Protein AF-R5GMM7-F1 (afdb_monomer_lite)

Foldseek 3Di:
DDDDDDDDDDDDDDDDDDDPPPPPPPPPPPDPPPDDPVVVVCVVCVVVVVVVVVVVVVVVVVLVVLLVPQVWDWDWDWDDEPPWIWIWIWTDGVPKIKIFIAGPVLDDDDVVLRSRCRVCNVVSRVVSPGQAIDMDRDDDDDPVLWDWYWLDDDPQKTWIGTRQKIWMGHVNDTWIARLPDDRPDTPDDLVVVLVVLCVCQVPVSQVPDDNNPCPVDDSNVSSVVSNVVSVVVVVVVD

Radius of gyration: 32.86 Å; chains: 1; bounding box: 47×90×90 Å

pLDDT: mean 77.7, std 18.92, range [31.19, 96.69]

Secondary structure (DSSP, 8-state):
--------------------------------TTS-HHHHHHHHHHHHHHHHHHHHHHHHHHHHHHHHHSPPEEEEEEEEETTEEEEEEEEEETTEEEEEEEETTT----GGGTTT-TTTHHHHHHHT--SEEEEESSPPP-TTT--EEEEEEETTEEEEEETTEEEEEETTEEEEE-TTS-TT-BSS-HHHHHHHHHHHHHTTGGGG---SS--SS-HHHHHHHHHHHHHHHHHHT-

Structure (mmCIF, N/CA/C/O backbone):
data_AF-R5GMM7-F1
#
_entry.id   AF-R5GMM7-F1
#
loop_
_atom_site.group_PDB
_atom_site.id
_atom_site.type_symbol
_atom_site.label_atom_id
_atom_site.label_alt_id
_atom_site.label_comp_id
_atom_site.label_asym_id
_atom_site.label_entity_id
_atom_site.label_seq_id
_atom_site.pdbx_PDB_ins_code
_atom_site.Cartn_x
_atom_site.Cartn_y
_atom_site.Cartn_z
_atom_site.occupancy
_atom_site.B_iso_or_equiv
_atom_site.auth_seq_id
_atom_site.auth_comp_id
_atom_site.auth_asym_id
_atom_site.auth_atom_id
_atom_site.pdbx_PDB_model_num
ATOM 1 N N . MET A 1 1 ? -9.372 68.319 -20.161 1.00 32.12 1 MET A N 1
ATOM 2 C CA . MET A 1 1 ? -9.095 69.746 -20.377 1.00 32.12 1 MET A CA 1
ATOM 3 C C . MET A 1 1 ? -7.674 69.804 -20.883 1.00 32.12 1 MET A C 1
ATOM 5 O O . MET A 1 1 ? -6.765 69.536 -20.113 1.00 32.12 1 MET A O 1
ATOM 9 N N . ASP A 1 2 ? -7.524 69.659 -22.196 1.00 31.23 2 ASP A N 1
ATOM 10 C CA . ASP A 1 2 ? -7.468 70.780 -23.164 1.00 31.23 2 ASP A CA 1
ATOM 11 C C . ASP A 1 2 ? -5.990 71.134 -23.344 1.00 31.23 2 ASP A C 1
ATOM 13 O O . ASP A 1 2 ? -5.253 71.167 -22.370 1.00 31.23 2 ASP A O 1
ATOM 17 N N . GLU A 1 3 ? -5.409 71.366 -24.508 1.00 33.56 3 GLU A N 1
ATOM 18 C CA . GLU A 1 3 ? -5.811 71.466 -25.908 1.00 33.56 3 GLU A CA 1
ATOM 19 C C . GLU A 1 3 ? -4.457 71.388 -26.656 1.00 33.56 3 GLU A C 1
ATOM 21 O O . GLU A 1 3 ? -3.434 71.856 -26.159 1.00 33.56 3 GLU A O 1
ATOM 26 N N . LEU A 1 4 ? -4.350 70.633 -27.750 1.00 35.53 4 LEU A N 1
ATOM 27 C CA . LEU A 1 4 ? -4.183 71.185 -29.102 1.00 35.53 4 LEU A CA 1
ATOM 28 C C . LEU A 1 4 ? -3.309 72.454 -29.202 1.00 35.53 4 LEU A C 1
ATOM 30 O O . LEU A 1 4 ? -3.719 73.529 -28.773 1.00 35.53 4 LEU A O 1
ATOM 34 N N . LYS A 1 5 ? -2.188 72.353 -29.932 1.00 40.25 5 LYS A N 1
ATOM 35 C CA . LYS A 1 5 ? -2.005 72.990 -31.260 1.00 40.25 5 LYS A CA 1
ATOM 36 C C . LYS A 1 5 ? -0.594 72.697 -31.812 1.00 40.25 5 LYS A C 1
ATOM 38 O O . LYS A 1 5 ? 0.386 72.884 -31.105 1.00 40.25 5 LYS A O 1
ATOM 43 N N . GLU A 1 6 ? -0.461 72.011 -32.958 1.00 35.44 6 GLU A N 1
ATOM 44 C CA . GLU A 1 6 ? -0.533 72.552 -34.343 1.00 35.44 6 GLU A CA 1
ATOM 45 C C . GLU A 1 6 ? 0.712 73.398 -34.686 1.00 35.44 6 GLU A C 1
ATOM 47 O O . GLU A 1 6 ? 1.148 74.201 -33.878 1.00 35.44 6 GLU A O 1
ATOM 52 N N . THR A 1 7 ? 1.359 73.376 -35.853 1.00 34.16 7 THR A N 1
ATOM 53 C CA . THR A 1 7 ? 1.154 72.815 -37.207 1.00 34.16 7 THR A CA 1
ATOM 54 C C . THR A 1 7 ? 2.521 72.982 -37.911 1.00 34.16 7 THR A C 1
ATOM 56 O O . THR A 1 7 ? 3.304 73.832 -37.490 1.00 34.16 7 THR A O 1
ATOM 59 N N . LYS A 1 8 ? 2.914 72.246 -38.957 1.00 33.06 8 LYS A N 1
ATOM 60 C CA . LYS A 1 8 ? 2.696 72.496 -40.412 1.00 33.06 8 LYS A CA 1
ATOM 61 C C . LYS A 1 8 ? 3.854 71.741 -41.111 1.00 33.06 8 LYS A C 1
ATOM 63 O O . LYS A 1 8 ? 4.934 71.700 -40.537 1.00 33.06 8 LYS A O 1
ATOM 68 N N . THR A 1 9 ? 3.773 71.100 -42.274 1.00 31.19 9 THR A N 1
ATOM 69 C CA . THR A 1 9 ? 3.017 71.304 -43.529 1.00 31.19 9 THR A CA 1
ATOM 70 C C . THR A 1 9 ? 3.218 70.018 -44.366 1.00 31.19 9 THR A C 1
ATOM 72 O O . THR A 1 9 ? 4.367 69.612 -44.507 1.00 31.19 9 THR A O 1
ATOM 75 N N . THR A 1 10 ? 2.170 69.262 -44.729 1.00 34.66 10 THR A N 1
ATOM 76 C CA . THR A 1 10 ? 1.420 69.222 -46.025 1.00 34.66 10 THR A CA 1
ATOM 77 C C . THR A 1 10 ? 2.010 68.253 -47.086 1.00 34.66 10 THR A C 1
ATOM 79 O O . THR A 1 10 ? 3.132 67.798 -46.907 1.00 34.66 10 THR A O 1
ATOM 82 N N . PRO A 1 11 ? 1.251 67.838 -48.125 1.00 39.56 11 PRO A N 1
ATOM 83 C CA . PRO A 1 11 ? 0.606 66.522 -48.192 1.00 39.56 11 PRO A CA 1
ATOM 84 C C . PRO A 1 11 ? 1.029 65.724 -49.444 1.00 39.56 11 PRO A C 1
ATOM 86 O O . PRO A 1 11 ? 1.507 66.301 -50.414 1.00 39.56 11 PRO A O 1
ATOM 89 N N . GLU A 1 12 ? 0.736 64.429 -49.500 1.00 31.31 12 GLU A N 1
ATOM 90 C CA . GLU A 1 12 ? 0.561 63.768 -50.798 1.00 31.31 12 GLU A CA 1
ATOM 91 C C . GLU A 1 12 ? -0.669 62.867 -50.743 1.00 31.31 12 GLU A C 1
ATOM 93 O O . GLU A 1 12 ? -0.752 61.927 -49.955 1.00 31.31 12 GLU A O 1
ATOM 98 N N . GLU A 1 13 ? -1.658 63.236 -51.555 1.00 32.09 13 GLU A N 1
ATOM 99 C CA . GLU A 1 13 ? -2.885 62.494 -51.790 1.00 32.09 13 GLU A CA 1
ATOM 100 C C . GLU A 1 13 ? -2.822 61.883 -53.200 1.00 32.09 13 GLU A C 1
ATOM 102 O O . GLU A 1 13 ? -2.574 62.584 -54.179 1.00 32.09 13 GLU A O 1
ATOM 107 N N . ASN A 1 14 ? -3.155 60.592 -53.257 1.00 37.62 14 ASN A N 1
ATOM 108 C CA . ASN A 1 14 ? -3.809 59.858 -54.346 1.00 37.62 14 ASN A CA 1
ATOM 109 C C . ASN A 1 14 ? -3.049 59.482 -55.629 1.00 37.62 14 ASN A C 1
ATOM 111 O O . ASN A 1 14 ? -3.019 60.234 -56.600 1.00 37.62 14 ASN A O 1
ATOM 115 N N . THR A 1 15 ? -2.725 58.183 -55.749 1.00 34.97 15 THR A N 1
ATOM 116 C CA . THR A 1 15 ? -3.158 57.344 -56.897 1.00 34.97 15 THR A CA 1
ATOM 117 C C . THR A 1 15 ? -3.273 55.849 -56.466 1.00 34.97 15 THR A C 1
ATOM 119 O O . THR A 1 15 ? -2.533 55.442 -55.573 1.00 34.97 15 THR A O 1
ATOM 122 N N . PRO A 1 16 ? -4.225 55.043 -57.004 1.00 39.19 16 PRO A N 1
ATOM 123 C CA . PRO A 1 16 ? -4.685 53.744 -56.468 1.00 39.19 16 PRO A CA 1
ATOM 124 C C . PRO A 1 16 ? -3.845 52.531 -56.965 1.00 39.19 16 PRO A C 1
ATOM 126 O O . PRO A 1 16 ? -2.902 52.731 -57.730 1.00 39.19 16 PRO A O 1
ATOM 129 N N . PRO A 1 17 ? -4.096 51.285 -56.494 1.00 39.44 17 PRO A N 1
ATOM 130 C CA . PRO A 1 17 ? -3.053 50.291 -56.248 1.00 39.44 17 PRO A CA 1
ATOM 131 C C . PRO A 1 17 ? -2.564 49.612 -57.530 1.00 39.44 17 PRO A C 1
ATOM 133 O O . PRO A 1 17 ? -3.358 49.088 -58.309 1.00 39.44 17 PRO A O 1
ATOM 136 N N . ALA A 1 18 ? -1.244 49.565 -57.714 1.00 37.31 18 ALA A N 1
ATOM 137 C CA . ALA A 1 18 ? -0.638 48.682 -58.698 1.00 37.31 18 ALA A CA 1
ATOM 138 C C . ALA A 1 18 ? -0.684 47.244 -58.165 1.00 37.31 18 ALA A C 1
ATOM 140 O O . ALA A 1 18 ? -0.026 46.895 -57.186 1.00 37.31 18 ALA A O 1
ATOM 141 N N . GLU A 1 19 ? -1.520 46.449 -58.819 1.00 39.09 19 GLU A N 1
ATOM 142 C CA . GLU A 1 19 ? -1.594 44.996 -58.786 1.00 39.09 19 GLU A CA 1
ATOM 143 C C . GLU A 1 19 ? -0.182 44.386 -58.785 1.00 39.09 19 GLU A C 1
ATOM 145 O O . GLU A 1 19 ? 0.559 44.462 -59.768 1.00 39.09 19 GLU A O 1
ATOM 150 N N . ILE A 1 20 ? 0.224 43.817 -57.647 1.00 41.09 20 ILE A N 1
ATOM 151 C CA . ILE A 1 20 ? 1.470 43.061 -57.555 1.00 41.09 20 ILE A CA 1
ATOM 152 C C . ILE A 1 20 ? 1.173 41.706 -58.187 1.00 41.09 20 ILE A C 1
ATOM 154 O O . ILE A 1 20 ? 0.652 40.802 -57.539 1.00 41.09 20 ILE A O 1
ATOM 158 N N . THR A 1 21 ? 1.443 41.594 -59.483 1.00 37.06 21 THR A N 1
ATOM 159 C CA . THR A 1 21 ? 1.478 40.306 -60.173 1.00 37.06 21 THR A CA 1
ATOM 160 C C . THR A 1 21 ? 2.513 39.437 -59.465 1.00 37.06 21 THR A C 1
ATOM 162 O O . THR A 1 21 ? 3.715 39.692 -59.542 1.00 37.06 21 THR A O 1
ATOM 165 N N . GLU A 1 22 ? 2.042 38.435 -58.732 1.00 45.34 22 GLU A N 1
ATOM 166 C CA . GLU A 1 22 ? 2.859 37.368 -58.175 1.00 45.34 22 GLU A CA 1
ATOM 167 C C . GLU A 1 22 ? 3.430 36.549 -59.340 1.00 45.34 22 GLU A C 1
ATOM 169 O O . GLU A 1 22 ? 2.861 35.553 -59.778 1.00 45.34 22 GLU A O 1
ATOM 174 N N . THR A 1 23 ? 4.573 36.964 -59.884 1.00 36.41 23 THR A N 1
ATOM 175 C CA . THR A 1 23 ? 5.485 35.993 -60.486 1.00 36.41 23 THR A CA 1
ATOM 176 C C . THR A 1 23 ? 6.137 35.259 -59.333 1.00 36.41 23 THR A C 1
ATOM 178 O O . THR A 1 23 ? 7.163 35.686 -58.809 1.00 36.41 23 THR A O 1
ATOM 181 N N . ALA A 1 24 ? 5.496 34.167 -58.917 1.00 39.41 24 ALA A N 1
ATOM 182 C CA . ALA A 1 24 ? 6.163 33.105 -58.198 1.00 39.41 24 ALA A CA 1
ATOM 183 C C . ALA A 1 24 ? 7.386 32.705 -59.033 1.00 39.41 24 ALA A C 1
ATOM 185 O O . ALA A 1 24 ? 7.265 32.009 -60.043 1.00 39.41 24 ALA A O 1
ATOM 186 N N . GLU A 1 25 ? 8.567 33.183 -58.644 1.00 35.84 25 GLU A N 1
ATOM 187 C CA . GLU A 1 25 ? 9.789 32.493 -59.010 1.00 35.84 25 GLU A CA 1
ATOM 188 C C . GLU A 1 25 ? 9.647 31.097 -58.416 1.00 35.84 25 GLU A C 1
ATOM 190 O O . GLU A 1 25 ? 9.713 30.901 -57.201 1.00 35.84 25 GLU A O 1
ATOM 195 N N . THR A 1 26 ? 9.370 30.121 -59.279 1.00 37.38 26 THR A N 1
ATOM 196 C CA . THR A 1 26 ? 9.574 28.715 -58.963 1.00 37.38 26 THR A CA 1
ATOM 197 C C . THR A 1 26 ? 10.999 28.606 -58.451 1.00 37.38 26 THR A C 1
ATOM 199 O O . THR A 1 26 ? 11.944 28.716 -59.236 1.00 37.38 26 THR A O 1
ATOM 202 N N . GLN A 1 27 ? 11.147 28.437 -57.133 1.00 38.12 27 GLN A N 1
ATOM 203 C CA . GLN A 1 27 ? 12.387 27.956 -56.550 1.00 38.12 27 GLN A CA 1
ATOM 204 C C . GLN A 1 27 ? 12.790 26.752 -57.388 1.00 38.12 27 GLN A C 1
ATOM 206 O O . GLN A 1 27 ? 12.019 25.807 -57.529 1.00 38.12 27 GLN A O 1
ATOM 211 N N . ALA A 1 28 ? 13.947 26.845 -58.037 1.00 41.91 28 ALA A N 1
ATOM 212 C CA . ALA A 1 28 ? 14.483 25.743 -58.799 1.00 41.91 28 ALA A CA 1
ATOM 213 C C . ALA A 1 28 ? 14.772 24.614 -57.808 1.00 41.91 28 ALA A C 1
ATOM 215 O O . ALA A 1 28 ? 15.814 24.597 -57.149 1.00 41.91 28 ALA A O 1
ATOM 216 N N . ASP A 1 29 ? 13.816 23.696 -57.680 1.00 48.56 29 ASP A N 1
ATOM 217 C CA . ASP A 1 29 ? 14.017 22.364 -57.145 1.00 48.56 29 ASP A CA 1
ATOM 218 C C . ASP A 1 29 ? 15.289 21.843 -57.807 1.00 48.56 29 ASP A C 1
ATOM 220 O O . ASP A 1 29 ? 15.300 21.635 -59.021 1.00 48.56 29 ASP A O 1
ATOM 224 N N . GLY A 1 30 ? 16.376 21.715 -57.040 1.00 53.53 30 GLY A N 1
ATOM 225 C CA . GLY A 1 30 ? 17.660 21.246 -57.550 1.00 53.53 30 GLY A CA 1
ATOM 226 C C . GLY A 1 30 ? 17.442 19.973 -58.358 1.00 53.53 30 GLY A C 1
ATOM 227 O O . GLY A 1 30 ? 17.145 18.910 -57.811 1.00 53.53 30 GLY A O 1
ATOM 228 N N . GLU A 1 31 ? 17.491 20.116 -59.677 1.00 51.22 31 GLU A N 1
ATOM 229 C CA . GLU A 1 31 ? 17.037 19.095 -60.598 1.00 51.22 31 GLU A CA 1
ATOM 230 C C . GLU A 1 31 ? 18.021 17.926 -60.487 1.00 51.22 31 GLU A C 1
ATOM 232 O O . GLU A 1 31 ? 19.206 18.064 -60.788 1.00 51.22 31 GLU A O 1
ATOM 237 N N . TYR A 1 32 ? 17.556 16.767 -60.009 1.00 54.66 32 TYR A N 1
ATOM 238 C CA . TYR A 1 32 ? 18.341 15.527 -59.936 1.00 54.66 32 TYR A CA 1
ATOM 239 C C . TYR A 1 32 ? 18.590 14.957 -61.350 1.00 54.66 32 TYR A C 1
ATOM 241 O O . TYR A 1 32 ? 18.249 13.806 -61.646 1.00 54.66 32 TYR A O 1
ATOM 249 N N . THR A 1 33 ? 19.118 15.762 -62.268 1.00 55.06 33 THR A N 1
ATOM 250 C CA . THR A 1 33 ? 19.328 15.386 -63.665 1.00 55.06 33 THR A CA 1
ATOM 251 C C . THR A 1 33 ? 20.536 14.456 -63.777 1.00 55.06 33 THR A C 1
ATOM 253 O O . THR A 1 33 ? 21.611 14.699 -63.235 1.00 55.06 33 THR A O 1
ATOM 256 N N . GLY A 1 34 ? 20.322 13.304 -64.425 1.00 60.19 34 GLY A N 1
ATOM 257 C CA . GLY A 1 34 ? 21.317 12.232 -64.577 1.00 60.19 34 GLY A CA 1
ATOM 258 C C . GLY A 1 34 ? 21.198 11.062 -63.587 1.00 60.19 34 GLY A C 1
ATOM 259 O O . GLY A 1 34 ? 21.949 10.093 -63.701 1.00 60.19 34 GLY A O 1
ATOM 260 N N . MET A 1 35 ? 20.249 11.090 -62.643 1.00 60.88 35 MET A N 1
ATOM 261 C CA . MET A 1 35 ? 20.056 10.014 -61.659 1.00 60.88 35 MET A CA 1
ATOM 262 C C . MET A 1 35 ? 18.853 9.113 -61.981 1.00 60.88 35 MET A C 1
ATOM 264 O O . MET A 1 35 ? 17.835 9.559 -62.504 1.00 60.88 35 MET A O 1
ATOM 268 N N . SER A 1 36 ? 18.940 7.816 -61.656 1.00 72.62 36 SER A N 1
ATOM 269 C CA . SER A 1 36 ? 17.807 6.901 -61.853 1.00 72.62 36 SER A CA 1
ATOM 270 C C . SER A 1 36 ? 16.622 7.307 -60.965 1.00 72.62 36 SER A C 1
ATOM 272 O O . SER A 1 36 ? 16.817 7.738 -59.828 1.00 72.62 36 SER A O 1
ATOM 274 N N . LYS A 1 37 ? 15.380 7.127 -61.446 1.00 74.06 37 LYS A N 1
ATOM 275 C CA . LYS A 1 37 ? 14.145 7.517 -60.723 1.00 74.06 37 LYS A CA 1
ATOM 276 C C . LYS A 1 37 ? 14.106 7.026 -59.268 1.00 74.06 37 LYS A C 1
ATOM 278 O O . LYS A 1 37 ? 13.616 7.728 -58.392 1.00 74.06 37 LYS A O 1
ATOM 283 N N . LYS A 1 38 ? 14.678 5.845 -59.004 1.00 72.81 38 LYS A N 1
ATOM 284 C CA . LYS A 1 38 ? 14.800 5.268 -57.656 1.00 72.81 38 LYS A CA 1
ATOM 285 C C . LYS A 1 38 ? 15.732 6.078 -56.745 1.00 72.81 38 LYS A C 1
ATOM 287 O O . LYS A 1 38 ? 15.409 6.277 -55.581 1.00 72.81 38 LYS A O 1
ATOM 292 N N . LYS A 1 39 ? 16.859 6.570 -57.270 1.00 73.44 39 LYS A N 1
ATOM 293 C CA . LYS A 1 39 ? 17.808 7.402 -56.515 1.00 73.44 39 LYS A CA 1
ATOM 294 C C . LYS A 1 39 ? 17.232 8.787 -56.221 1.00 73.44 39 LYS A C 1
ATOM 296 O O . LYS A 1 39 ? 17.329 9.240 -55.090 1.00 73.44 39 LYS A O 1
ATOM 301 N N . ALA A 1 40 ? 16.563 9.410 -57.193 1.00 75.50 40 ALA A N 1
ATOM 302 C CA . ALA A 1 40 ? 15.903 10.702 -56.989 1.00 75.50 40 ALA A CA 1
ATOM 303 C C . ALA A 1 40 ? 14.771 10.618 -55.947 1.00 75.50 40 ALA A C 1
ATOM 305 O O . ALA A 1 40 ? 14.666 11.476 -55.077 1.00 75.50 40 ALA A O 1
ATOM 306 N N . ALA A 1 41 ? 13.962 9.552 -55.981 1.00 77.38 41 ALA A N 1
ATOM 307 C CA . ALA A 1 41 ? 12.932 9.315 -54.969 1.00 77.38 41 ALA A CA 1
ATOM 308 C C . ALA A 1 41 ? 13.530 9.101 -53.567 1.00 77.38 41 ALA A C 1
ATOM 310 O O . ALA A 1 41 ? 13.034 9.670 -52.601 1.00 77.38 41 ALA A O 1
ATOM 311 N N . PHE A 1 42 ? 14.626 8.342 -53.453 1.00 78.88 42 PHE A N 1
ATOM 312 C CA . PHE A 1 42 ? 15.323 8.153 -52.180 1.00 78.88 42 PHE A CA 1
ATOM 313 C C . PHE A 1 42 ? 15.896 9.467 -51.628 1.00 78.88 42 PHE A C 1
ATOM 315 O O . PHE A 1 42 ? 15.694 9.764 -50.457 1.00 78.88 42 PHE A O 1
ATOM 322 N N . LEU A 1 43 ? 16.539 10.291 -52.463 1.00 78.62 43 LEU A N 1
ATOM 323 C CA . LEU A 1 43 ? 17.082 11.591 -52.046 1.00 78.62 43 LEU A CA 1
ATOM 324 C C . LEU A 1 43 ? 16.005 12.582 -51.585 1.00 78.62 43 LEU A C 1
ATOM 326 O O . LEU A 1 43 ? 16.280 13.375 -50.692 1.00 78.62 43 LEU A O 1
ATOM 330 N N . LYS A 1 44 ? 14.780 12.505 -52.122 1.00 80.50 44 LYS A N 1
ATOM 331 C CA . LYS A 1 44 ? 13.646 13.307 -51.631 1.00 80.50 44 LYS A CA 1
ATOM 332 C C . LYS A 1 44 ? 13.171 12.884 -50.237 1.00 80.50 44 LYS A C 1
ATOM 334 O O . LYS A 1 44 ? 12.707 13.722 -49.475 1.00 80.50 44 LYS A O 1
ATOM 339 N N . VAL A 1 45 ? 13.290 11.599 -49.901 1.00 82.19 45 VAL A N 1
ATOM 340 C CA . VAL A 1 45 ? 12.868 11.043 -48.600 1.00 82.19 45 VAL A CA 1
ATOM 341 C C . VAL A 1 45 ? 14.019 11.046 -47.579 1.00 82.19 45 VAL A C 1
ATOM 343 O O . VAL A 1 45 ? 13.789 10.969 -46.374 1.00 82.19 45 VAL A O 1
ATOM 346 N N . LEU A 1 46 ? 15.263 11.201 -48.038 1.00 82.19 46 LEU A N 1
ATOM 347 C CA . LEU A 1 46 ? 16.470 11.193 -47.214 1.00 82.19 46 LEU A CA 1
ATOM 348 C C . LEU A 1 46 ? 16.453 12.227 -46.069 1.00 82.19 46 LEU A C 1
ATOM 350 O O . LEU A 1 46 ? 16.775 11.827 -44.953 1.00 82.19 46 LEU A O 1
ATOM 354 N N . PRO A 1 47 ? 16.035 13.498 -46.257 1.00 84.00 47 PRO A N 1
ATOM 355 C CA . PRO A 1 47 ? 15.943 14.451 -45.149 1.00 84.00 47 PRO A CA 1
ATOM 356 C C . PRO A 1 47 ? 14.981 13.981 -44.052 1.00 84.00 47 PRO A C 1
ATOM 358 O O . PRO A 1 47 ? 15.296 14.083 -42.872 1.00 84.00 47 PRO A O 1
ATOM 361 N N . MET A 1 48 ? 13.842 13.392 -44.431 1.00 86.00 48 MET A N 1
ATOM 362 C CA . MET A 1 48 ? 12.859 12.858 -43.483 1.00 86.00 48 MET A CA 1
ATOM 363 C C . MET A 1 48 ? 13.407 11.645 -42.716 1.00 86.00 48 MET A C 1
ATOM 365 O O . MET A 1 48 ? 13.205 11.542 -41.508 1.00 86.00 48 MET A O 1
ATOM 369 N N . LEU A 1 49 ? 14.143 10.752 -43.388 1.00 83.62 49 LEU A N 1
ATOM 370 C CA . LEU A 1 49 ? 14.809 9.612 -42.744 1.00 83.62 49 LEU A CA 1
ATOM 371 C C . LEU A 1 49 ? 15.916 10.055 -41.783 1.00 83.62 49 LEU A C 1
ATOM 373 O O . LEU A 1 49 ? 16.051 9.470 -40.712 1.00 83.62 49 LEU A O 1
ATOM 377 N N . ILE A 1 50 ? 16.681 11.091 -42.143 1.00 85.50 50 ILE A N 1
ATOM 378 C CA . ILE A 1 50 ? 17.696 11.683 -41.262 1.00 85.50 50 ILE A CA 1
ATOM 379 C C . ILE A 1 50 ? 17.026 12.264 -40.017 1.00 85.50 50 ILE A C 1
ATOM 381 O O . ILE A 1 50 ? 17.477 11.977 -38.915 1.00 85.50 50 ILE A O 1
ATOM 385 N N . VAL A 1 51 ? 15.926 13.010 -40.167 1.00 84.69 51 VAL A N 1
ATOM 386 C CA . VAL A 1 51 ? 15.175 13.543 -39.019 1.00 84.69 51 VAL A CA 1
ATOM 387 C C . VAL A 1 51 ? 14.664 12.410 -38.129 1.00 84.69 51 VAL A C 1
ATOM 389 O O . VAL A 1 51 ? 14.924 12.439 -36.934 1.00 84.69 51 VAL A O 1
ATOM 392 N N . LEU A 1 52 ? 14.034 11.371 -38.687 1.00 83.38 52 LEU A N 1
ATOM 393 C CA . LEU A 1 52 ? 13.568 10.208 -37.916 1.00 83.38 52 LEU A CA 1
ATOM 394 C C . LEU A 1 52 ? 14.706 9.504 -37.163 1.00 83.38 52 LEU A C 1
ATOM 396 O O . LEU A 1 52 ? 14.557 9.182 -35.984 1.00 83.38 52 LEU A O 1
ATOM 400 N N . ALA A 1 53 ? 15.850 9.297 -37.818 1.00 82.88 53 ALA A N 1
ATOM 401 C CA . ALA A 1 53 ? 17.021 8.689 -37.195 1.00 82.88 53 ALA A CA 1
ATOM 402 C C . ALA A 1 53 ? 17.599 9.577 -36.082 1.00 82.88 53 ALA A C 1
ATOM 404 O O . ALA A 1 53 ? 17.882 9.084 -34.993 1.00 82.88 53 ALA A O 1
ATOM 405 N N . CYS A 1 54 ? 17.730 10.885 -36.315 1.00 85.25 54 CYS A N 1
ATOM 406 C CA . CYS A 1 54 ? 18.213 11.838 -35.319 1.00 85.25 54 CYS A CA 1
ATOM 407 C C . CYS A 1 54 ? 17.257 11.958 -34.129 1.00 85.25 54 CYS A C 1
ATOM 409 O O . CYS A 1 54 ? 17.723 11.955 -32.996 1.00 85.25 54 CYS A O 1
ATOM 411 N N . THR A 1 55 ? 15.941 12.005 -34.349 1.00 82.81 55 THR A N 1
ATOM 412 C CA . THR A 1 55 ? 14.944 12.026 -33.270 1.00 82.81 55 THR A CA 1
ATOM 413 C C . THR A 1 55 ? 14.976 10.733 -32.458 1.00 82.81 55 THR A C 1
ATOM 415 O O . THR A 1 55 ? 14.967 10.798 -31.233 1.00 82.81 55 THR A O 1
ATOM 418 N N . GLY A 1 56 ? 15.077 9.567 -33.106 1.00 81.75 56 GLY A N 1
ATOM 419 C CA . GLY A 1 56 ? 15.205 8.282 -32.413 1.00 81.75 56 GLY A CA 1
ATOM 420 C C . GLY A 1 56 ? 16.485 8.183 -31.578 1.00 81.75 56 GLY A C 1
ATOM 421 O O . GLY A 1 56 ? 16.428 7.820 -30.405 1.00 81.75 56 GLY A O 1
ATOM 422 N N . LEU A 1 57 ? 17.631 8.574 -32.147 1.00 81.88 57 LEU A N 1
ATOM 423 C CA . LEU A 1 57 ? 18.917 8.616 -31.438 1.00 81.88 57 LEU A CA 1
ATOM 424 C C . LEU A 1 57 ? 18.910 9.626 -30.286 1.00 81.88 57 LEU A C 1
ATOM 426 O O . LEU A 1 57 ? 19.476 9.357 -29.231 1.00 81.88 57 LEU A O 1
ATOM 430 N N . PHE A 1 58 ? 18.255 10.772 -30.468 1.00 77.38 58 PHE A N 1
ATOM 431 C CA . PHE A 1 58 ? 18.127 11.799 -29.441 1.00 77.38 58 PHE A CA 1
ATOM 432 C C . PHE A 1 58 ? 17.231 11.340 -28.286 1.00 77.38 58 PHE A C 1
ATOM 434 O O . PHE A 1 58 ? 17.624 11.464 -27.130 1.00 77.38 58 PHE A O 1
ATOM 441 N N . ALA A 1 59 ? 16.074 10.739 -28.581 1.00 77.31 59 ALA A N 1
ATOM 442 C CA . ALA A 1 59 ? 15.196 10.155 -27.568 1.00 77.31 59 ALA A CA 1
ATOM 443 C C . ALA A 1 59 ? 15.900 9.031 -26.791 1.00 77.31 59 ALA A C 1
ATOM 445 O O . ALA A 1 59 ? 15.834 8.991 -25.562 1.00 77.31 59 ALA A O 1
ATOM 446 N N . TRP A 1 60 ? 16.637 8.163 -27.491 1.00 78.88 60 TRP A N 1
ATOM 447 C CA . TRP A 1 60 ? 17.452 7.124 -26.863 1.00 78.88 60 TRP A CA 1
ATOM 448 C C . TRP A 1 60 ? 18.561 7.713 -25.977 1.00 78.88 60 TRP A C 1
ATOM 450 O O . TRP A 1 60 ? 18.744 7.273 -24.842 1.00 78.88 60 TRP A O 1
ATOM 460 N N . GLY A 1 61 ? 19.256 8.750 -26.454 1.00 76.81 61 GLY A N 1
ATOM 461 C CA . GLY A 1 61 ? 20.292 9.451 -25.696 1.00 76.81 61 GLY A CA 1
ATOM 462 C C . GLY A 1 61 ? 19.752 10.120 -24.431 1.00 76.81 61 GLY A C 1
ATOM 463 O O . GLY A 1 61 ? 20.349 9.974 -23.368 1.00 76.81 61 GLY A O 1
ATOM 464 N N . ILE A 1 62 ? 18.591 10.780 -24.510 1.00 73.44 62 ILE A N 1
ATOM 465 C CA . ILE A 1 62 ? 17.914 11.359 -23.341 1.00 73.44 62 ILE A CA 1
ATOM 466 C C . ILE A 1 62 ? 17.532 10.266 -22.343 1.00 73.44 62 ILE A C 1
ATOM 468 O O . ILE A 1 62 ? 17.869 10.396 -21.170 1.00 73.44 62 ILE A O 1
ATOM 472 N N . LYS A 1 63 ? 16.883 9.178 -22.788 1.00 68.56 63 LYS A N 1
ATOM 473 C CA . LYS A 1 63 ? 16.499 8.063 -21.903 1.00 68.56 63 LYS A CA 1
ATOM 474 C C . LYS A 1 63 ? 17.721 7.463 -21.202 1.00 68.56 63 LYS A C 1
ATOM 476 O O . LYS A 1 63 ? 17.668 7.206 -20.006 1.00 68.56 63 LYS A O 1
ATOM 481 N N . THR A 1 64 ? 18.836 7.328 -21.919 1.00 67.81 64 THR A N 1
ATOM 482 C CA . THR A 1 64 ? 20.104 6.833 -21.361 1.00 67.81 64 THR A CA 1
ATOM 483 C C . THR A 1 64 ? 20.671 7.782 -20.300 1.00 67.81 6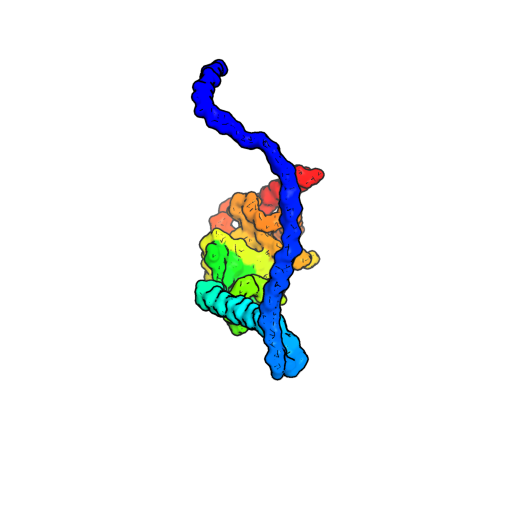4 THR A C 1
ATOM 485 O O . THR A 1 64 ? 21.038 7.339 -19.218 1.00 67.81 64 THR A O 1
ATOM 488 N N . ILE A 1 65 ? 20.715 9.092 -20.567 1.00 66.56 65 ILE A N 1
ATOM 489 C CA . ILE A 1 65 ? 21.236 10.079 -19.606 1.00 66.56 65 ILE A CA 1
ATOM 490 C C . ILE A 1 65 ? 20.329 10.174 -18.372 1.00 66.56 65 ILE A C 1
ATOM 492 O O . ILE A 1 65 ? 20.832 10.163 -17.251 1.00 66.56 65 ILE A O 1
ATOM 496 N N . ILE A 1 66 ? 19.005 10.224 -18.553 1.00 63.78 66 ILE A N 1
ATOM 497 C CA . ILE A 1 66 ? 18.049 10.235 -17.437 1.00 63.78 66 ILE A CA 1
ATOM 498 C C . ILE A 1 66 ? 18.190 8.955 -16.612 1.00 63.78 66 ILE A C 1
ATOM 500 O O . ILE A 1 66 ? 18.250 9.040 -15.393 1.00 63.78 66 ILE A O 1
ATOM 504 N N . GLY A 1 67 ? 18.327 7.794 -17.255 1.00 59.44 67 GLY A N 1
ATOM 505 C CA . GLY A 1 67 ? 18.562 6.533 -16.558 1.00 59.44 67 GLY A CA 1
ATOM 506 C C . GLY A 1 67 ? 19.836 6.520 -15.719 1.00 59.44 67 GLY A C 1
ATOM 507 O O . GLY A 1 67 ? 19.841 5.908 -14.667 1.00 59.44 67 GLY A O 1
ATOM 508 N N . ILE A 1 68 ? 20.891 7.240 -16.109 1.00 62.56 68 ILE A N 1
ATOM 509 C CA . ILE A 1 68 ? 22.133 7.309 -15.320 1.00 62.56 68 ILE A CA 1
ATOM 510 C C . ILE A 1 68 ? 21.996 8.239 -14.104 1.00 62.56 68 ILE A C 1
ATOM 512 O O . ILE A 1 68 ? 22.504 7.921 -13.033 1.00 62.56 68 ILE A O 1
ATOM 516 N N . PHE A 1 69 ? 21.348 9.399 -14.253 1.00 57.25 69 PHE A N 1
ATOM 517 C CA . PHE A 1 69 ? 21.287 10.413 -13.185 1.00 57.25 69 PHE A CA 1
ATOM 518 C C . PHE A 1 69 ? 20.051 10.310 -12.284 1.00 57.25 69 PHE A C 1
ATOM 520 O O . PHE A 1 69 ? 20.065 10.840 -11.175 1.00 57.25 69 PHE A O 1
ATOM 527 N N . TYR A 1 70 ? 18.999 9.641 -12.753 1.00 58.69 70 TYR A N 1
ATOM 528 C CA . TYR A 1 70 ? 17.711 9.497 -12.073 1.00 58.69 70 TYR A CA 1
ATOM 529 C C . TYR A 1 70 ? 17.277 8.030 -11.967 1.00 58.69 70 TYR A C 1
ATOM 531 O O . TYR A 1 70 ? 16.078 7.770 -11.873 1.00 58.69 70 TYR A O 1
ATOM 539 N N . ALA A 1 71 ? 18.218 7.075 -12.008 1.00 62.31 71 ALA A N 1
ATOM 540 C CA . ALA A 1 71 ? 17.909 5.677 -11.719 1.00 62.31 71 ALA A CA 1
ATOM 541 C C . ALA A 1 71 ? 17.212 5.595 -10.349 1.00 62.31 71 ALA A C 1
ATOM 543 O O . ALA A 1 71 ? 17.820 5.983 -9.344 1.00 62.31 71 ALA A O 1
ATOM 544 N N . PRO A 1 72 ? 15.950 5.143 -10.290 1.00 67.56 72 PRO A N 1
ATOM 545 C CA . PRO A 1 72 ? 15.323 4.830 -9.018 1.00 67.56 72 PRO A CA 1
ATOM 546 C C . PRO A 1 72 ? 16.141 3.730 -8.342 1.00 67.56 72 PRO A C 1
ATOM 548 O O . PRO A 1 72 ? 16.530 2.752 -8.976 1.00 67.56 72 PRO A O 1
ATOM 551 N N . HIS A 1 73 ? 16.439 3.930 -7.064 1.00 77.12 73 HIS A N 1
ATOM 552 C CA . HIS A 1 73 ? 17.095 2.918 -6.251 1.00 77.12 73 HIS A CA 1
ATOM 553 C C . HIS A 1 73 ? 16.030 2.215 -5.417 1.00 77.12 73 HIS A C 1
ATOM 555 O O . HIS A 1 73 ? 15.356 2.861 -4.603 1.00 77.12 73 HIS A O 1
ATOM 561 N N . ASP A 1 74 ? 15.905 0.906 -5.620 1.00 86.69 74 ASP A N 1
ATOM 562 C CA . ASP A 1 74 ? 14.986 0.062 -4.872 1.00 86.69 74 ASP A CA 1
ATOM 563 C C . ASP A 1 74 ? 15.679 -0.527 -3.650 1.00 86.69 74 ASP A C 1
ATOM 565 O O . ASP A 1 74 ? 16.696 -1.213 -3.735 1.00 86.69 74 ASP A O 1
ATOM 569 N N . GLU A 1 75 ? 15.102 -0.276 -2.485 1.00 90.56 75 GLU A N 1
ATOM 570 C CA . GLU A 1 75 ? 15.440 -0.973 -1.253 1.00 90.56 75 GLU A CA 1
ATOM 571 C C . GLU A 1 75 ? 14.366 -2.027 -0.987 1.00 90.56 75 GLU A C 1
ATOM 573 O O . GLU A 1 75 ? 13.168 -1.729 -1.000 1.00 90.56 75 GLU A O 1
ATOM 578 N N . VAL A 1 76 ? 14.786 -3.267 -0.743 1.00 93.25 76 VAL A N 1
ATOM 579 C CA . VAL A 1 76 ? 13.868 -4.391 -0.540 1.00 93.25 76 VAL A CA 1
ATOM 580 C C . VAL A 1 76 ? 13.938 -4.861 0.901 1.00 93.25 76 VAL A C 1
ATOM 582 O O . VAL A 1 76 ? 14.995 -5.239 1.401 1.00 93.25 76 VAL A O 1
ATOM 585 N N . PHE A 1 77 ? 12.781 -4.884 1.548 1.00 94.69 77 PHE A N 1
ATOM 586 C CA . PHE A 1 77 ? 12.605 -5.332 2.919 1.00 94.69 77 PHE A CA 1
ATOM 587 C C . PHE A 1 77 ? 11.677 -6.536 2.959 1.00 94.69 77 PHE A C 1
ATOM 589 O O . PHE A 1 77 ? 10.847 -6.750 2.074 1.00 94.69 77 PHE A O 1
ATOM 596 N N . THR A 1 78 ? 11.804 -7.322 4.021 1.00 94.62 78 THR A N 1
ATOM 597 C CA . THR A 1 78 ? 10.934 -8.467 4.276 1.00 94.62 78 THR A CA 1
ATOM 598 C C . THR A 1 78 ? 10.268 -8.293 5.632 1.00 94.62 78 THR A C 1
ATOM 600 O O . THR A 1 78 ? 10.945 -8.020 6.623 1.00 94.62 78 THR A O 1
ATOM 603 N N . LYS A 1 79 ? 8.944 -8.443 5.683 1.00 94.12 79 LYS A N 1
ATOM 604 C CA . LYS A 1 79 ? 8.154 -8.412 6.920 1.00 94.12 79 LYS A CA 1
ATOM 605 C C . LYS A 1 79 ? 7.326 -9.676 7.033 1.00 94.12 79 LYS A C 1
ATOM 607 O O . LYS A 1 79 ? 6.862 -10.200 6.028 1.00 94.12 79 LYS A O 1
ATOM 612 N N . THR A 1 80 ? 7.133 -10.146 8.255 1.00 92.75 80 THR A N 1
ATOM 613 C CA . THR A 1 80 ? 6.354 -11.353 8.530 1.00 92.75 80 THR A CA 1
ATOM 614 C C . THR A 1 80 ? 5.151 -10.992 9.385 1.00 92.75 80 THR A C 1
ATOM 616 O O . THR A 1 80 ? 5.303 -10.317 10.402 1.00 92.75 80 THR A O 1
ATOM 619 N N . ASP A 1 81 ? 3.979 -11.469 8.982 1.00 90.94 81 ASP A N 1
ATOM 620 C CA . ASP A 1 81 ? 2.714 -11.348 9.702 1.00 90.94 81 ASP A CA 1
ATOM 621 C C . ASP A 1 81 ? 2.109 -12.747 9.869 1.00 90.94 81 ASP A C 1
ATOM 623 O O . ASP A 1 81 ? 1.614 -13.359 8.917 1.00 90.94 81 ASP A O 1
ATOM 627 N N . GLY A 1 82 ? 2.220 -13.298 11.078 1.00 88.50 82 GLY A N 1
ATOM 628 C CA . GLY A 1 82 ? 1.876 -14.695 11.339 1.00 88.50 82 GLY A CA 1
ATOM 629 C C . GLY A 1 82 ? 2.708 -15.655 10.483 1.00 88.50 82 GLY A C 1
ATOM 630 O O . GLY A 1 82 ? 3.928 -15.718 10.619 1.00 88.50 82 GLY A O 1
ATOM 631 N N . GLU A 1 83 ? 2.040 -16.414 9.614 1.00 89.94 83 GLU A N 1
ATOM 632 C CA . GLU A 1 83 ? 2.673 -17.357 8.677 1.00 89.94 83 GLU A CA 1
ATOM 633 C C . GLU A 1 83 ? 2.968 -16.734 7.303 1.00 89.94 83 GLU A C 1
ATOM 635 O O . GLU A 1 83 ? 3.637 -17.356 6.483 1.00 89.94 83 GLU A O 1
ATOM 640 N N . THR A 1 84 ? 2.479 -15.517 7.037 1.00 91.56 84 THR A N 1
ATOM 641 C CA . THR A 1 84 ? 2.631 -14.862 5.732 1.00 91.56 84 THR A CA 1
ATOM 642 C C . THR A 1 84 ? 3.851 -13.954 5.735 1.00 91.56 84 THR A C 1
ATOM 644 O O . THR A 1 84 ? 4.063 -13.172 6.664 1.00 91.56 84 THR A O 1
ATOM 647 N N . GLN A 1 85 ? 4.643 -14.032 4.671 1.00 95.06 85 GLN A N 1
ATOM 648 C CA . GLN A 1 85 ? 5.762 -13.134 4.438 1.00 95.06 85 GLN A CA 1
ATOM 649 C C . GLN A 1 85 ? 5.401 -12.123 3.345 1.00 95.06 85 GLN A C 1
ATOM 651 O O . GLN A 1 85 ? 4.796 -12.467 2.328 1.00 95.06 85 GLN A O 1
ATOM 656 N N . TYR A 1 86 ? 5.770 -10.867 3.574 1.00 95.75 86 TYR A N 1
ATOM 657 C CA . TYR A 1 86 ? 5.586 -9.769 2.644 1.00 95.75 86 TYR A CA 1
ATOM 658 C C . TYR A 1 86 ? 6.930 -9.189 2.223 1.00 95.75 86 TYR A C 1
ATOM 660 O O . TYR A 1 86 ? 7.805 -8.922 3.053 1.00 95.75 86 TYR A O 1
ATOM 668 N N . THR A 1 87 ? 7.059 -8.928 0.927 1.00 96.44 87 THR A N 1
ATOM 669 C CA . THR A 1 87 ? 8.178 -8.199 0.338 1.00 96.44 87 THR A CA 1
ATOM 670 C C . THR A 1 87 ? 7.755 -6.749 0.165 1.00 96.44 87 THR A C 1
ATOM 672 O O . THR A 1 87 ? 6.788 -6.464 -0.542 1.00 96.44 87 THR A O 1
ATOM 675 N N . ILE A 1 88 ? 8.473 -5.833 0.809 1.00 95.62 88 ILE A N 1
ATOM 676 C CA . ILE A 1 88 ? 8.251 -4.397 0.681 1.00 95.62 88 ILE A CA 1
ATOM 677 C C . ILE A 1 88 ? 9.354 -3.835 -0.194 1.00 95.62 88 ILE A C 1
ATOM 679 O O . ILE A 1 88 ? 10.527 -3.926 0.158 1.00 95.62 88 ILE A O 1
ATOM 683 N N . VAL A 1 89 ? 8.974 -3.234 -1.312 1.00 93.69 89 VAL A N 1
ATOM 684 C CA . VAL A 1 89 ? 9.903 -2.500 -2.169 1.00 93.69 89 VAL A CA 1
ATOM 685 C C . VAL A 1 89 ? 9.703 -1.014 -1.916 1.00 93.69 89 VAL A C 1
ATOM 687 O O . VAL A 1 89 ? 8.600 -0.494 -2.100 1.00 93.69 89 VAL A O 1
ATOM 690 N N . LYS A 1 90 ? 10.763 -0.342 -1.475 1.00 91.44 90 LYS A N 1
ATOM 691 C CA . LYS A 1 90 ? 10.839 1.109 -1.339 1.00 91.44 90 LYS A CA 1
ATOM 692 C C . LYS A 1 90 ? 11.637 1.652 -2.518 1.00 91.44 90 LYS A C 1
ATOM 694 O O . LYS A 1 90 ? 12.848 1.473 -2.578 1.00 91.44 90 LYS A O 1
ATOM 699 N N . CYS A 1 91 ? 10.958 2.356 -3.410 1.00 87.50 91 CYS A N 1
ATOM 700 C CA . CYS A 1 91 ? 11.572 3.055 -4.531 1.00 87.50 91 CYS A CA 1
ATOM 701 C C . CYS A 1 91 ? 11.718 4.538 -4.171 1.00 87.50 91 CYS A C 1
ATOM 703 O O . CYS A 1 91 ? 10.720 5.232 -3.945 1.00 87.50 91 CYS A O 1
ATOM 705 N N . TYR A 1 92 ? 12.948 5.050 -4.143 1.00 73.81 92 TYR A N 1
ATOM 706 C CA . TYR A 1 92 ? 13.196 6.467 -3.870 1.00 73.81 92 TYR A CA 1
ATOM 707 C C . TYR A 1 92 ? 13.194 7.305 -5.157 1.00 73.81 92 TYR A C 1
ATOM 709 O O . TYR A 1 92 ? 14.001 7.080 -6.058 1.00 73.81 92 TYR A O 1
ATOM 717 N N . GLN A 1 93 ? 12.316 8.310 -5.225 1.00 71.06 93 GLN A N 1
ATOM 718 C CA . GLN A 1 93 ? 12.250 9.294 -6.307 1.00 71.06 93 GLN A CA 1
ATOM 719 C C . GLN A 1 93 ? 12.159 10.700 -5.716 1.00 71.06 93 GLN A C 1
ATOM 721 O O . GLN A 1 93 ? 11.066 11.201 -5.487 1.00 71.06 93 GLN A O 1
ATOM 726 N N . ASN A 1 94 ? 13.296 11.353 -5.471 1.00 63.78 94 ASN A N 1
ATOM 727 C CA . ASN A 1 94 ? 13.348 12.687 -4.858 1.00 63.78 94 ASN A CA 1
ATOM 728 C C . ASN A 1 94 ? 12.305 13.662 -5.476 1.00 63.78 94 ASN A C 1
ATOM 730 O O . ASN A 1 94 ? 12.387 13.919 -6.682 1.00 63.78 94 ASN A O 1
ATOM 734 N N . PRO A 1 95 ? 11.341 14.208 -4.697 1.00 69.69 95 PRO A N 1
ATOM 735 C CA . PRO A 1 95 ? 11.258 14.226 -3.224 1.00 69.69 95 PRO A CA 1
ATOM 736 C C . PRO A 1 95 ? 10.442 13.100 -2.560 1.00 69.69 95 PRO A C 1
ATOM 738 O O . PRO A 1 95 ? 10.380 13.048 -1.334 1.00 69.69 95 PRO A O 1
ATOM 741 N N . SER A 1 96 ? 9.815 12.217 -3.327 1.00 81.38 96 SER A N 1
ATOM 742 C CA . SER A 1 96 ? 8.846 11.224 -2.861 1.00 81.38 96 SER A CA 1
ATOM 743 C C . SER A 1 96 ? 9.440 9.818 -2.703 1.00 81.38 96 SER A C 1
ATOM 745 O O . SER A 1 96 ? 10.346 9.402 -3.424 1.00 81.38 96 SER A O 1
ATOM 747 N N . SER A 1 97 ? 8.891 9.037 -1.777 1.00 86.81 97 SER A N 1
ATOM 748 C CA . SER A 1 97 ? 9.183 7.606 -1.631 1.00 86.81 97 SER A CA 1
ATOM 749 C C . SER A 1 97 ? 7.948 6.784 -1.976 1.00 86.81 97 SER A C 1
ATOM 751 O O . SER A 1 97 ? 6.861 7.042 -1.467 1.00 86.81 97 SER A O 1
ATOM 753 N N . TYR A 1 98 ? 8.124 5.798 -2.845 1.00 90.31 98 TYR A N 1
ATOM 754 C CA . TYR A 1 98 ? 7.080 4.882 -3.287 1.00 90.31 98 TYR A CA 1
ATOM 755 C C . TYR A 1 98 ? 7.243 3.575 -2.523 1.00 90.31 98 TYR A C 1
ATOM 757 O O . TYR A 1 98 ? 8.352 3.047 -2.446 1.00 90.31 98 TYR A O 1
ATOM 765 N N . PHE A 1 99 ? 6.152 3.042 -1.986 1.00 93.25 99 PHE A N 1
ATOM 766 C CA . PHE A 1 99 ? 6.159 1.790 -1.239 1.00 93.25 99 PHE A CA 1
ATOM 767 C C . PHE A 1 99 ? 5.181 0.806 -1.857 1.00 93.25 99 PHE A C 1
ATOM 769 O O . PHE A 1 99 ? 3.991 1.098 -1.973 1.00 93.25 99 PHE A O 1
ATOM 776 N N . TYR A 1 100 ? 5.679 -0.375 -2.203 1.00 94.62 100 TYR A N 1
ATOM 777 C CA . TYR A 1 100 ? 4.890 -1.473 -2.748 1.00 94.62 100 TYR A CA 1
ATOM 778 C C . TYR A 1 100 ? 4.977 -2.660 -1.803 1.00 94.62 100 TYR A C 1
ATOM 780 O O . TYR A 1 100 ? 6.077 -3.074 -1.437 1.00 94.62 100 TYR A O 1
ATOM 788 N N . VAL A 1 101 ? 3.832 -3.220 -1.425 1.00 96.12 101 VAL A N 1
ATOM 789 C CA . VAL A 1 101 ? 3.763 -4.414 -0.580 1.00 96.12 101 VAL A CA 1
ATOM 790 C C . VAL A 1 101 ? 3.297 -5.583 -1.435 1.00 96.12 101 VAL A C 1
ATOM 792 O O . VAL A 1 101 ? 2.234 -5.519 -2.050 1.00 96.12 101 VAL A O 1
ATOM 795 N N . TYR A 1 102 ? 4.078 -6.657 -1.462 1.00 95.88 102 TYR A N 1
ATOM 796 C CA . TYR A 1 102 ? 3.765 -7.887 -2.183 1.00 95.88 102 TYR A CA 1
ATOM 797 C C . TYR A 1 102 ? 3.701 -9.069 -1.226 1.00 95.88 102 TYR A C 1
ATOM 799 O O . TYR A 1 102 ? 4.463 -9.124 -0.263 1.00 95.88 102 TYR A O 1
ATOM 807 N N . ASN A 1 103 ? 2.851 -10.048 -1.525 1.00 93.81 103 ASN A N 1
ATOM 808 C CA . ASN A 1 103 ? 2.943 -11.366 -0.908 1.00 93.81 103 ASN A CA 1
ATOM 809 C C . ASN A 1 103 ? 4.189 -12.092 -1.451 1.00 93.81 103 ASN A C 1
ATOM 811 O O . ASN A 1 103 ? 4.306 -12.289 -2.664 1.00 93.81 103 ASN A O 1
ATOM 815 N N . SER A 1 104 ? 5.110 -12.479 -0.567 1.00 92.69 104 SER A N 1
ATOM 816 C CA . SER A 1 104 ? 6.387 -13.101 -0.941 1.00 92.69 104 SER A CA 1
ATOM 817 C C . SER A 1 104 ? 6.235 -14.480 -1.588 1.00 92.69 104 SER A C 1
ATOM 819 O O . SER A 1 104 ? 7.117 -14.890 -2.337 1.00 92.69 104 SER A O 1
ATOM 821 N N . ASP A 1 105 ? 5.112 -15.174 -1.384 1.00 90.62 105 ASP A N 1
ATOM 822 C CA . ASP A 1 105 ? 4.834 -16.443 -2.071 1.00 90.62 105 ASP A CA 1
ATOM 823 C C . ASP A 1 105 ? 4.509 -16.230 -3.559 1.00 90.62 105 ASP A C 1
ATOM 825 O O . ASP A 1 105 ? 4.735 -17.110 -4.391 1.00 90.62 105 ASP A O 1
ATOM 829 N N . ALA A 1 106 ? 3.973 -15.056 -3.906 1.00 89.44 106 ALA A N 1
ATOM 830 C CA . ALA A 1 106 ? 3.564 -14.704 -5.265 1.00 89.44 106 ALA A CA 1
ATOM 831 C C . ALA A 1 106 ? 4.580 -13.810 -5.995 1.00 89.44 106 ALA A C 1
ATOM 833 O O . ALA A 1 106 ? 4.499 -13.656 -7.217 1.00 89.44 106 ALA A O 1
ATOM 834 N N . PHE A 1 107 ? 5.526 -13.212 -5.269 1.00 92.38 107 PHE A N 1
ATOM 835 C CA . PHE A 1 107 ? 6.459 -12.228 -5.799 1.00 92.38 107 PHE A CA 1
ATOM 836 C C . PHE A 1 107 ? 7.878 -12.449 -5.280 1.00 92.38 107 PHE A C 1
ATOM 838 O O . PHE A 1 107 ? 8.132 -12.440 -4.080 1.00 92.38 107 PHE A O 1
ATOM 845 N N . VAL A 1 108 ? 8.819 -12.546 -6.218 1.00 91.12 108 VAL A N 1
ATOM 846 C CA . VAL A 1 108 ? 10.256 -12.543 -5.940 1.00 91.12 108 VAL A CA 1
ATOM 847 C C . VAL A 1 108 ? 10.856 -11.329 -6.631 1.00 91.12 108 VAL A C 1
ATOM 849 O O . VAL A 1 108 ? 10.715 -11.173 -7.846 1.00 91.12 108 VAL A O 1
ATOM 852 N N . PHE A 1 109 ? 11.510 -10.464 -5.857 1.00 90.06 109 PHE A N 1
ATOM 853 C CA . PHE A 1 109 ? 12.170 -9.287 -6.406 1.00 90.06 109 PHE A CA 1
ATOM 854 C C . PHE A 1 109 ? 13.385 -9.690 -7.250 1.00 90.06 109 PHE A C 1
ATOM 856 O O . PHE A 1 109 ? 14.213 -10.494 -6.820 1.00 90.06 109 PHE A O 1
ATOM 863 N N . ASN A 1 110 ? 13.496 -9.098 -8.438 1.00 88.38 110 ASN A N 1
ATOM 864 C CA . ASN A 1 110 ? 14.641 -9.233 -9.327 1.00 88.38 110 ASN A CA 1
ATOM 865 C C . ASN A 1 110 ? 15.031 -7.844 -9.838 1.00 88.38 110 ASN A C 1
ATOM 867 O O . ASN A 1 110 ? 14.285 -7.253 -10.613 1.00 88.38 110 ASN A O 1
ATOM 871 N N . GLU A 1 111 ? 16.194 -7.349 -9.421 1.00 84.12 111 GLU A N 1
ATOM 872 C CA . GLU A 1 111 ? 16.703 -6.011 -9.766 1.00 84.12 111 GLU A CA 1
ATOM 873 C C . GLU A 1 111 ? 16.780 -5.792 -11.287 1.00 84.12 111 GLU A C 1
ATOM 875 O O . GLU A 1 111 ? 16.363 -4.754 -11.793 1.00 84.12 111 GLU A O 1
ATOM 880 N N . ALA A 1 112 ? 17.157 -6.831 -12.043 1.00 83.25 112 ALA A N 1
ATOM 881 C CA . ALA A 1 112 ? 17.280 -6.765 -13.500 1.00 83.25 112 ALA A CA 1
ATOM 882 C C . ALA A 1 112 ? 15.963 -6.441 -14.232 1.00 83.25 112 ALA A C 1
ATOM 884 O O . ALA A 1 112 ? 15.989 -5.968 -15.371 1.00 83.25 112 ALA A O 1
ATOM 885 N N . ASP A 1 113 ? 14.811 -6.680 -13.595 1.00 81.88 113 ASP A N 1
ATOM 886 C CA . ASP A 1 113 ? 13.504 -6.325 -14.154 1.00 81.88 113 ASP A CA 1
ATOM 887 C C . ASP A 1 113 ? 13.268 -4.799 -14.131 1.00 81.88 113 ASP A C 1
ATOM 889 O O . ASP A 1 113 ? 12.354 -4.312 -14.801 1.00 81.88 113 ASP A O 1
ATOM 893 N N . TYR A 1 114 ? 14.106 -4.050 -13.402 1.00 78.81 114 TYR A N 1
ATOM 894 C CA . TYR A 1 114 ? 13.946 -2.625 -13.119 1.00 78.81 114 TYR A CA 1
ATOM 895 C C . TYR A 1 114 ? 15.136 -1.741 -13.560 1.00 78.81 114 TYR A C 1
ATOM 897 O O . TYR A 1 114 ? 15.018 -0.519 -13.619 1.00 78.81 114 TYR A O 1
ATOM 905 N N . ASP A 1 115 ? 16.251 -2.330 -13.999 1.00 68.06 115 ASP A N 1
ATOM 906 C CA . ASP A 1 115 ? 17.469 -1.601 -14.407 1.00 68.06 115 ASP A CA 1
ATOM 907 C C . ASP A 1 115 ? 17.294 -0.634 -15.603 1.00 68.06 115 ASP A C 1
ATOM 909 O O . ASP A 1 115 ? 18.125 0.245 -15.828 1.00 68.06 115 ASP A O 1
ATOM 913 N N . ASN A 1 116 ? 16.238 -0.785 -16.414 1.00 63.44 116 ASN A N 1
ATOM 914 C CA . ASN A 1 116 ? 16.070 -0.052 -17.685 1.00 63.44 116 ASN A CA 1
ATOM 915 C C . ASN A 1 116 ? 14.795 0.808 -17.774 1.00 63.44 116 ASN A C 1
ATOM 917 O O . ASN A 1 116 ? 14.484 1.352 -18.841 1.00 63.44 116 ASN A O 1
ATOM 921 N N . VAL A 1 117 ? 14.048 0.949 -16.678 1.00 61.59 117 VAL A N 1
ATOM 922 C CA . VAL A 1 117 ? 12.725 1.605 -16.658 1.00 61.59 117 VAL A CA 1
ATOM 923 C C . VAL A 1 117 ? 12.779 3.032 -16.110 1.00 61.59 117 VAL A C 1
ATOM 925 O O . VAL A 1 117 ? 11.893 3.474 -15.384 1.00 61.59 117 VAL A O 1
ATOM 928 N N . ALA A 1 118 ? 13.802 3.801 -16.493 1.00 56.47 118 ALA A N 1
ATOM 929 C CA . ALA A 1 118 ? 13.893 5.217 -16.140 1.00 56.47 118 ALA A CA 1
ATOM 930 C C . ALA A 1 118 ? 12.618 5.972 -16.577 1.00 56.47 118 ALA A C 1
ATOM 932 O O . ALA A 1 118 ? 12.346 6.100 -17.772 1.00 56.47 118 ALA A O 1
ATOM 933 N N . GLY A 1 119 ? 11.827 6.433 -15.602 1.00 61.59 119 GLY A N 1
ATOM 934 C CA . GLY A 1 119 ? 10.522 7.082 -15.804 1.00 61.59 119 GLY A CA 1
ATOM 935 C C . GLY A 1 119 ? 9.300 6.148 -15.881 1.00 61.59 119 GLY A C 1
ATOM 936 O O . GLY A 1 119 ? 8.185 6.633 -15.746 1.00 61.59 119 GLY A O 1
ATOM 937 N N . GLU A 1 120 ? 9.489 4.833 -16.033 1.00 72.25 120 GLU A N 1
ATOM 938 C CA . GLU A 1 120 ? 8.433 3.796 -16.113 1.00 72.25 120 GLU A CA 1
ATOM 939 C C . GLU A 1 120 ? 8.443 2.857 -14.885 1.00 72.25 120 GLU A C 1
ATOM 941 O O . GLU A 1 120 ? 7.700 1.882 -14.808 1.00 72.25 120 GLU A O 1
ATOM 946 N N . HIS A 1 121 ? 9.296 3.144 -13.902 1.00 77.75 121 HIS A N 1
ATOM 947 C CA . HIS A 1 121 ? 9.555 2.284 -12.745 1.00 77.75 121 HIS A CA 1
ATOM 948 C C . HIS A 1 121 ? 8.322 2.018 -11.878 1.00 77.75 121 HIS A C 1
ATOM 950 O O . HIS A 1 121 ? 8.098 0.900 -11.420 1.00 77.75 121 HIS A O 1
ATOM 956 N N . ASN A 1 122 ? 7.472 3.033 -11.713 1.00 81.75 122 ASN A N 1
ATOM 957 C CA . ASN A 1 122 ? 6.193 2.875 -11.027 1.00 81.75 122 ASN A CA 1
ATOM 958 C C . ASN A 1 122 ? 5.272 1.900 -11.775 1.00 81.75 122 ASN A C 1
ATOM 960 O O . ASN A 1 122 ? 4.707 0.991 -11.172 1.00 81.75 122 ASN A O 1
ATOM 964 N N . ASP A 1 123 ? 5.178 2.026 -13.099 1.00 84.06 123 ASP A N 1
ATOM 965 C CA . ASP A 1 123 ? 4.342 1.149 -13.922 1.00 84.06 123 ASP A CA 1
ATOM 966 C C . ASP A 1 123 ? 4.865 -0.294 -13.918 1.00 84.06 123 ASP A C 1
ATOM 968 O O . ASP A 1 123 ? 4.074 -1.242 -13.900 1.00 84.06 123 ASP A O 1
ATOM 972 N N . ALA A 1 124 ? 6.189 -0.476 -13.863 1.00 86.12 124 ALA A N 1
ATOM 973 C CA . ALA A 1 124 ? 6.818 -1.787 -13.738 1.00 86.12 124 ALA A CA 1
ATOM 974 C C . ALA A 1 124 ? 6.378 -2.503 -12.450 1.00 86.12 124 ALA A C 1
ATOM 976 O O . ALA A 1 124 ? 5.949 -3.659 -12.503 1.00 86.12 124 ALA A O 1
ATOM 977 N N . HIS A 1 125 ? 6.397 -1.806 -11.311 1.00 88.69 125 HIS A N 1
ATOM 978 C CA . HIS A 1 125 ? 5.883 -2.341 -10.050 1.00 88.69 125 HIS A CA 1
ATOM 979 C C . HIS A 1 125 ? 4.369 -2.579 -10.087 1.00 88.69 125 HIS A C 1
ATOM 981 O O . HIS A 1 125 ? 3.900 -3.655 -9.718 1.00 88.69 125 HIS A O 1
ATOM 987 N N . LEU A 1 126 ? 3.582 -1.627 -10.594 1.00 88.69 126 LEU A N 1
ATOM 988 C CA . LEU A 1 126 ? 2.123 -1.764 -10.665 1.00 88.69 126 LEU A CA 1
ATOM 989 C C . LEU A 1 126 ? 1.676 -2.921 -11.573 1.00 88.69 126 LEU A C 1
ATOM 991 O O . LEU A 1 126 ? 0.665 -3.565 -11.289 1.00 88.69 126 LEU A O 1
ATOM 995 N N . THR A 1 127 ? 2.456 -3.255 -12.605 1.00 89.44 127 THR A N 1
ATOM 996 C CA . THR A 1 127 ? 2.221 -4.423 -13.475 1.00 89.44 127 THR A CA 1
ATOM 997 C C . THR A 1 127 ? 2.383 -5.750 -12.730 1.00 89.44 127 THR A C 1
ATOM 999 O O . THR A 1 127 ? 1.781 -6.753 -13.113 1.00 89.44 127 THR A O 1
ATOM 1002 N N . ARG A 1 128 ? 3.153 -5.773 -11.634 1.00 90.56 128 ARG A N 1
ATOM 1003 C CA . ARG A 1 128 ? 3.271 -6.932 -10.731 1.00 90.56 128 ARG A CA 1
ATOM 1004 C C . ARG A 1 128 ? 2.129 -7.028 -9.726 1.00 90.56 128 ARG A C 1
ATOM 1006 O O . ARG A 1 128 ? 2.066 -8.007 -8.994 1.00 90.56 128 ARG A O 1
ATOM 1013 N N . VAL A 1 129 ? 1.198 -6.072 -9.757 1.00 91.88 129 VAL A N 1
ATOM 1014 C CA . VAL A 1 129 ? -0.074 -6.119 -9.036 1.00 91.88 129 VAL A CA 1
ATOM 1015 C C . VAL A 1 129 ? 0.154 -6.249 -7.520 1.00 91.88 129 VAL A C 1
ATOM 1017 O O . VAL A 1 129 ? -0.200 -7.273 -6.933 1.00 91.88 129 VAL A O 1
ATOM 1020 N N . PRO A 1 130 ? 0.753 -5.227 -6.877 1.00 94.75 130 PRO A N 1
ATOM 1021 C CA . PRO A 1 130 ? 0.994 -5.245 -5.438 1.00 94.75 130 PRO A CA 1
ATOM 1022 C C . PRO A 1 130 ? -0.302 -5.448 -4.644 1.00 94.75 130 PRO A C 1
ATOM 1024 O O . PRO A 1 130 ? -1.414 -5.163 -5.104 1.00 94.75 130 PRO A O 1
ATOM 1027 N N . GLU A 1 131 ? -0.153 -5.934 -3.417 1.00 95.38 131 GLU A N 1
ATOM 1028 C CA . GLU A 1 131 ? -1.267 -6.066 -2.482 1.00 95.38 131 GLU A CA 1
ATOM 1029 C C . GLU A 1 131 ? -1.801 -4.688 -2.105 1.00 95.38 131 GLU A C 1
ATOM 1031 O O . GLU A 1 131 ? -3.001 -4.438 -2.206 1.00 95.38 131 GLU A O 1
ATOM 1036 N N . VAL A 1 132 ? -0.889 -3.776 -1.763 1.00 94.88 132 VAL A N 1
ATOM 1037 C CA . VAL A 1 132 ? -1.148 -2.354 -1.532 1.00 94.88 132 VAL A CA 1
ATOM 1038 C C . VAL A 1 132 ? 0.051 -1.517 -1.974 1.00 94.88 132 VAL A C 1
ATOM 1040 O O . VAL A 1 132 ? 1.180 -2.008 -2.054 1.00 94.88 132 VAL A O 1
ATOM 1043 N N . TYR A 1 133 ? -0.200 -0.243 -2.259 1.00 92.44 133 TYR A N 1
ATOM 1044 C CA . TYR A 1 133 ? 0.808 0.718 -2.688 1.00 92.44 133 TYR A CA 1
ATOM 1045 C C . TYR A 1 133 ? 0.458 2.116 -2.175 1.00 92.44 133 TYR A C 1
ATOM 1047 O O . TYR A 1 133 ? -0.722 2.468 -2.118 1.00 92.44 133 TYR A O 1
ATOM 1055 N N . PHE A 1 134 ? 1.472 2.911 -1.832 1.00 90.19 134 PHE A N 1
ATOM 1056 C CA . PHE A 1 134 ? 1.299 4.334 -1.551 1.00 90.19 134 PHE A CA 1
ATOM 1057 C C . PHE A 1 134 ? 2.563 5.151 -1.843 1.00 90.19 134 PHE A C 1
ATOM 1059 O O . PHE A 1 134 ? 3.667 4.614 -1.973 1.00 90.19 134 PHE A O 1
ATOM 1066 N N . VAL A 1 135 ? 2.378 6.470 -1.928 1.00 89.12 135 VAL A N 1
ATOM 1067 C CA . VAL A 1 135 ? 3.445 7.459 -2.112 1.00 89.12 135 VAL A CA 1
ATOM 1068 C C . VAL A 1 135 ? 3.516 8.346 -0.887 1.00 89.12 135 VAL A C 1
ATOM 1070 O O . VAL A 1 135 ? 2.494 8.843 -0.415 1.00 89.12 135 VAL A O 1
ATOM 1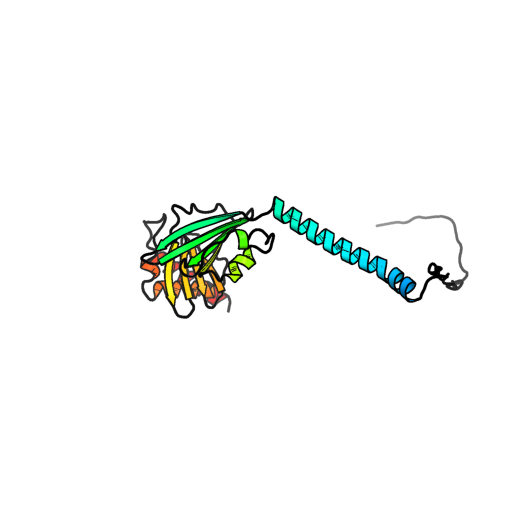073 N N . LEU A 1 136 ? 4.732 8.580 -0.411 1.00 87.31 136 LEU A N 1
ATOM 1074 C CA . LEU A 1 136 ? 5.014 9.448 0.715 1.00 87.31 136 LEU A CA 1
ATOM 1075 C C . LEU A 1 136 ? 5.875 10.631 0.268 1.00 87.31 136 LEU A C 1
ATOM 1077 O O . LEU A 1 136 ? 6.971 10.439 -0.254 1.00 87.31 136 LEU A O 1
ATOM 1081 N N . ASN A 1 137 ? 5.390 11.853 0.490 1.00 85.12 137 ASN A N 1
ATOM 1082 C CA . ASN A 1 137 ? 6.069 13.101 0.106 1.00 85.12 137 ASN A CA 1
ATOM 1083 C C . ASN A 1 137 ? 6.846 13.738 1.271 1.00 85.12 137 ASN A C 1
ATOM 1085 O O . ASN A 1 137 ? 6.999 14.955 1.344 1.00 85.12 137 ASN A O 1
ATOM 1089 N N . GLU A 1 138 ? 7.307 12.912 2.201 1.00 82.19 138 GLU A N 1
ATOM 1090 C CA . GLU A 1 138 ? 8.047 13.309 3.396 1.00 82.19 138 GLU A CA 1
ATOM 1091 C C . GLU A 1 138 ? 9.122 12.264 3.713 1.00 82.19 138 GLU A C 1
ATOM 1093 O O . GLU A 1 138 ? 9.365 11.337 2.933 1.00 82.19 138 GLU A O 1
ATOM 1098 N N . THR A 1 139 ? 9.794 12.422 4.852 1.00 83.31 139 THR A N 1
ATOM 1099 C CA . THR A 1 139 ? 10.823 11.487 5.306 1.00 83.31 139 THR A CA 1
ATOM 1100 C C . THR A 1 139 ? 10.274 10.063 5.352 1.00 83.31 139 THR A C 1
ATOM 1102 O O . THR A 1 139 ? 9.309 9.782 6.059 1.00 83.31 139 THR A O 1
ATOM 1105 N N . ALA A 1 140 ? 10.919 9.163 4.607 1.00 84.50 140 ALA A N 1
ATOM 1106 C CA . ALA A 1 140 ? 10.565 7.752 4.595 1.00 84.50 140 ALA A CA 1
ATOM 1107 C C . ALA A 1 140 ? 10.630 7.161 6.017 1.00 84.50 140 ALA A C 1
ATOM 1109 O O . ALA A 1 140 ? 11.618 7.407 6.719 1.00 84.50 140 ALA A O 1
ATOM 1110 N N . PRO A 1 141 ? 9.628 6.369 6.438 1.00 86.62 141 PRO A N 1
ATOM 1111 C CA . PRO A 1 141 ? 9.679 5.684 7.717 1.00 86.62 141 PRO A CA 1
ATOM 1112 C C . PRO A 1 141 ? 10.814 4.653 7.735 1.00 86.62 141 PRO A C 1
ATOM 1114 O O . PRO A 1 141 ? 11.216 4.114 6.699 1.00 86.62 141 PRO A O 1
ATOM 1117 N N . ASP A 1 142 ? 11.332 4.382 8.931 1.00 89.19 142 ASP A N 1
ATOM 1118 C CA . ASP A 1 142 ? 12.333 3.341 9.136 1.00 89.19 142 ASP A CA 1
ATOM 1119 C C . ASP A 1 142 ? 11.679 1.963 8.993 1.00 89.19 142 ASP A C 1
ATOM 1121 O O . ASP A 1 142 ? 10.863 1.540 9.817 1.00 89.19 142 ASP A O 1
ATOM 1125 N N . MET A 1 143 ? 12.037 1.254 7.925 1.00 90.50 143 MET A N 1
ATOM 1126 C CA . MET A 1 143 ? 11.448 -0.040 7.614 1.00 90.50 143 MET A CA 1
ATOM 1127 C C . MET A 1 143 ? 11.808 -1.122 8.625 1.00 90.50 143 MET A C 1
ATOM 1129 O O . MET A 1 143 ? 11.058 -2.085 8.716 1.00 90.50 143 MET A O 1
ATOM 1133 N N . GLU A 1 144 ? 12.864 -0.988 9.429 1.00 87.62 144 GLU A N 1
ATOM 1134 C CA . GLU A 1 144 ? 13.168 -1.964 10.485 1.00 87.62 144 GLU A CA 1
ATOM 1135 C C . GLU A 1 144 ? 12.093 -1.947 11.577 1.00 87.62 144 GLU A C 1
ATOM 1137 O O . GLU A 1 144 ? 11.608 -2.996 12.007 1.00 87.62 144 GLU A O 1
ATOM 1142 N N . THR A 1 145 ? 11.628 -0.754 11.945 1.00 89.44 145 THR A N 1
ATOM 1143 C CA . THR A 1 145 ? 10.656 -0.539 13.027 1.00 89.44 145 THR A CA 1
ATOM 1144 C C . THR A 1 145 ? 9.211 -0.415 12.549 1.00 89.44 145 THR A C 1
ATOM 1146 O O . THR A 1 145 ? 8.286 -0.598 13.335 1.00 89.44 145 THR A O 1
ATOM 1149 N N . THR A 1 146 ? 8.992 -0.164 11.259 1.00 92.19 146 THR A N 1
ATOM 1150 C CA . THR A 1 146 ? 7.646 -0.023 10.689 1.00 92.19 146 THR A CA 1
ATOM 1151 C C . THR A 1 146 ? 6.892 -1.354 10.682 1.00 92.19 146 THR A C 1
ATOM 1153 O O . THR A 1 146 ? 7.370 -2.356 10.135 1.00 92.19 146 THR A O 1
ATOM 1156 N N . THR A 1 147 ? 5.689 -1.354 11.260 1.00 93.62 147 THR A N 1
ATOM 1157 C CA . THR A 1 147 ? 4.746 -2.481 11.216 1.00 93.62 147 THR A CA 1
ATOM 1158 C C . THR A 1 147 ? 4.109 -2.588 9.836 1.00 93.62 147 THR A C 1
ATOM 1160 O O . THR A 1 147 ? 3.611 -1.597 9.308 1.00 93.62 147 THR A O 1
ATOM 1163 N N . VAL A 1 148 ? 4.083 -3.792 9.263 1.00 94.75 148 VAL A N 1
ATOM 1164 C CA . VAL A 1 148 ? 3.333 -4.100 8.036 1.00 94.75 148 VAL A CA 1
ATOM 1165 C C . VAL A 1 148 ? 2.494 -5.338 8.303 1.00 94.75 148 VAL A C 1
ATOM 1167 O O . VAL A 1 148 ? 3.052 -6.395 8.588 1.00 94.75 148 VAL A O 1
ATOM 1170 N N . LYS A 1 149 ? 1.169 -5.194 8.263 1.00 94.12 149 LYS A N 1
ATOM 1171 C CA . LYS A 1 149 ? 0.243 -6.220 8.764 1.00 94.12 149 LYS A CA 1
ATOM 1172 C C . LYS A 1 149 ? -1.069 -6.221 8.002 1.00 94.12 149 LYS A C 1
ATOM 1174 O O . LYS A 1 149 ? -1.590 -5.149 7.703 1.00 94.12 149 LYS A O 1
ATOM 1179 N N . LEU A 1 150 ? -1.641 -7.391 7.741 1.00 95.00 150 LEU A N 1
ATOM 1180 C CA . LEU A 1 150 ? -2.974 -7.506 7.156 1.00 95.00 150 LEU A CA 1
ATOM 1181 C C . LEU A 1 150 ? -4.046 -7.318 8.244 1.00 95.00 150 LEU A C 1
ATOM 1183 O O . LEU A 1 150 ? -4.149 -8.089 9.198 1.00 95.00 150 LEU A O 1
ATOM 1187 N N . LEU A 1 151 ? -4.892 -6.303 8.084 1.00 94.75 151 LEU A N 1
ATOM 1188 C CA . LEU A 1 151 ? -5.985 -6.006 9.013 1.00 94.75 151 LEU A CA 1
ATOM 1189 C C . LEU A 1 151 ? -7.272 -6.728 8.604 1.00 94.75 151 LEU A C 1
ATOM 1191 O O . LEU A 1 151 ? -7.908 -7.407 9.417 1.00 94.75 151 LEU A O 1
ATOM 1195 N N . ALA A 1 152 ? -7.641 -6.617 7.328 1.00 94.44 152 ALA A N 1
ATOM 1196 C CA . ALA A 1 152 ? -8.879 -7.167 6.793 1.00 94.44 152 ALA A CA 1
ATOM 1197 C C . ALA A 1 152 ? -8.718 -7.608 5.334 1.00 94.44 152 ALA A C 1
ATOM 1199 O O . ALA A 1 1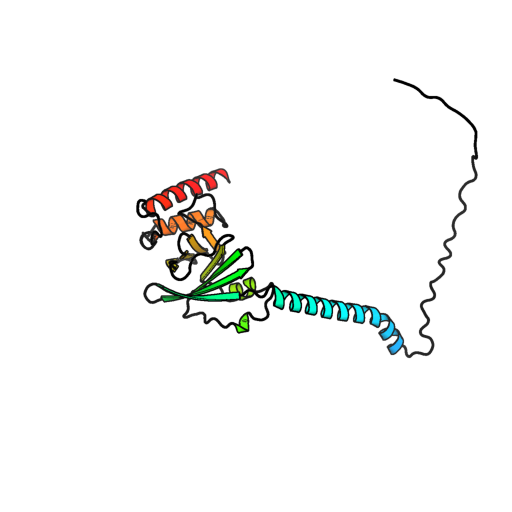52 ? -8.023 -6.965 4.551 1.00 94.44 152 ALA A O 1
ATOM 1200 N N . GLU A 1 153 ? -9.420 -8.674 4.961 1.00 93.88 153 GLU A N 1
ATOM 1201 C CA . GLU A 1 153 ? -9.504 -9.168 3.588 1.00 93.88 153 GLU A CA 1
ATOM 1202 C C . GLU A 1 153 ? -10.909 -9.727 3.317 1.00 93.88 153 GLU A C 1
ATOM 1204 O O . GLU A 1 153 ? -11.518 -10.355 4.185 1.00 93.88 153 GLU A O 1
ATOM 1209 N N . GLY A 1 154 ? -11.432 -9.498 2.111 1.00 90.56 154 GLY A N 1
ATOM 1210 C CA . GLY A 1 154 ? -12.688 -10.083 1.637 1.00 90.56 154 GLY A CA 1
ATOM 1211 C C . GLY A 1 154 ? -13.416 -9.200 0.624 1.00 90.56 154 GLY A C 1
ATOM 1212 O O . GLY A 1 154 ? -13.211 -7.995 0.585 1.00 90.56 154 GLY A O 1
ATOM 1213 N N . ASN A 1 155 ? -14.285 -9.787 -0.207 1.00 87.19 155 ASN A N 1
ATOM 1214 C CA . ASN A 1 155 ? -15.092 -9.063 -1.209 1.00 87.19 155 ASN A CA 1
ATOM 1215 C C . ASN A 1 155 ? -14.279 -8.094 -2.097 1.00 87.19 155 ASN A C 1
ATOM 1217 O O . ASN A 1 155 ? -14.714 -6.979 -2.362 1.00 87.19 155 ASN A O 1
ATOM 1221 N N . GLY A 1 156 ? -13.075 -8.496 -2.519 1.00 89.81 156 GLY A N 1
ATOM 1222 C CA . GLY A 1 156 ? -12.197 -7.648 -3.334 1.00 89.81 156 GLY A CA 1
ATOM 1223 C C . GLY A 1 156 ? -11.514 -6.503 -2.574 1.00 89.81 156 GLY A C 1
ATOM 1224 O O . GLY A 1 156 ? -10.864 -5.677 -3.212 1.00 89.81 156 GLY A O 1
ATOM 1225 N N . LEU A 1 157 ? -11.646 -6.458 -1.244 1.00 94.88 157 LEU A N 1
ATOM 1226 C CA . LEU A 1 157 ? -10.924 -5.561 -0.352 1.00 94.88 157 LEU A CA 1
ATOM 1227 C C . LEU A 1 157 ? -9.739 -6.289 0.293 1.00 94.88 157 LEU A C 1
ATOM 1229 O O . LEU A 1 157 ? -9.900 -7.383 0.834 1.00 94.88 157 LEU A O 1
ATOM 1233 N N . LYS A 1 158 ? -8.584 -5.629 0.312 1.00 95.56 158 LYS A N 1
ATOM 1234 C CA . LYS A 1 158 ? -7.462 -5.917 1.210 1.00 95.56 158 LYS A CA 1
ATOM 1235 C C . LYS A 1 158 ? -7.093 -4.649 1.962 1.00 95.56 158 LYS A C 1
ATOM 1237 O O . LYS A 1 158 ? -7.009 -3.593 1.342 1.00 95.56 158 LYS A O 1
ATOM 1242 N N . VAL A 1 159 ? -6.885 -4.744 3.271 1.00 96.19 159 VAL A N 1
ATOM 1243 C CA . VAL A 1 159 ? -6.523 -3.619 4.142 1.00 96.19 159 VAL A CA 1
ATOM 1244 C C . VAL A 1 159 ? -5.290 -3.989 4.940 1.00 96.19 159 VAL A C 1
ATOM 1246 O O . VAL A 1 159 ? -5.287 -4.999 5.643 1.00 96.19 159 VAL A O 1
ATOM 1249 N N . PHE A 1 160 ? -4.273 -3.146 4.868 1.00 96.69 160 PHE A N 1
ATOM 1250 C CA . PHE A 1 160 ? -3.003 -3.306 5.550 1.00 96.69 160 PHE A CA 1
ATOM 1251 C C . PHE A 1 160 ? -2.742 -2.130 6.486 1.00 96.69 160 PHE A C 1
ATOM 1253 O O . PHE A 1 160 ? -3.014 -0.980 6.150 1.00 96.69 160 PHE A O 1
ATOM 1260 N N . GLN A 1 161 ? -2.153 -2.415 7.638 1.00 95.25 161 GLN A N 1
ATOM 1261 C CA . GLN A 1 161 ? -1.423 -1.422 8.406 1.00 95.25 161 GLN A CA 1
ATOM 1262 C C . GLN A 1 161 ? -0.034 -1.261 7.790 1.00 95.25 161 GLN A C 1
ATOM 1264 O O . GLN A 1 161 ? 0.640 -2.257 7.524 1.00 95.25 161 GLN A O 1
ATOM 1269 N N . PHE A 1 162 ? 0.397 -0.016 7.618 1.00 94.25 162 PHE A N 1
ATOM 1270 C CA . PHE A 1 162 ? 1.770 0.346 7.293 1.00 94.25 162 PHE A CA 1
ATOM 1271 C C . PHE A 1 162 ? 2.213 1.458 8.249 1.00 94.25 162 PHE A C 1
ATOM 1273 O O . PHE A 1 162 ? 1.921 2.632 8.037 1.00 94.25 162 PHE A O 1
ATOM 1280 N N . GLY A 1 163 ? 2.865 1.089 9.351 1.00 92.50 163 GLY A N 1
ATOM 1281 C CA . GLY A 1 163 ? 3.184 2.006 10.443 1.00 92.50 163 GLY A CA 1
ATOM 1282 C C . GLY A 1 163 ? 1.919 2.653 11.008 1.00 92.50 163 GLY A C 1
ATOM 1283 O O . GLY A 1 163 ? 1.074 1.974 11.588 1.00 92.50 163 GLY A O 1
ATOM 1284 N N . GLU A 1 164 ? 1.790 3.965 10.826 1.00 90.06 164 GLU A N 1
ATOM 1285 C CA . GLU A 1 164 ? 0.606 4.741 11.222 1.00 90.06 164 GLU A CA 1
ATOM 1286 C C . GLU A 1 164 ? -0.489 4.825 10.149 1.00 90.06 164 GLU A C 1
ATOM 1288 O O . GLU A 1 164 ? -1.585 5.311 10.426 1.00 90.06 164 GLU A O 1
ATOM 1293 N N . PHE A 1 165 ? -0.196 4.377 8.929 1.00 91.94 165 PHE A N 1
ATOM 1294 C CA . PHE A 1 165 ? -1.105 4.448 7.795 1.00 91.94 165 PHE A CA 1
ATOM 1295 C C . PHE A 1 165 ? -1.967 3.194 7.699 1.00 91.94 165 PHE A C 1
ATOM 1297 O O . PHE A 1 165 ? -1.540 2.082 8.026 1.00 91.94 165 PHE A O 1
ATOM 1304 N N . VAL A 1 166 ? -3.170 3.374 7.162 1.00 93.88 166 VAL A N 1
ATOM 1305 C CA . VAL A 1 166 ? -4.006 2.288 6.665 1.00 93.88 166 VAL A CA 1
ATOM 1306 C C . VAL A 1 166 ? -3.981 2.348 5.147 1.00 93.88 166 VAL A C 1
ATOM 1308 O O . VAL A 1 166 ? -4.464 3.304 4.542 1.00 93.88 166 VAL A O 1
ATOM 1311 N N . LEU A 1 167 ? -3.403 1.318 4.542 1.00 95.06 167 LEU A N 1
ATOM 1312 C CA . LEU A 1 167 ? -3.367 1.120 3.101 1.00 95.06 167 LEU A CA 1
ATOM 1313 C C . LEU A 1 167 ? -4.462 0.140 2.711 1.00 95.06 167 LEU A C 1
ATOM 1315 O O . LEU A 1 167 ? -4.738 -0.813 3.440 1.00 95.06 167 LEU A O 1
ATOM 1319 N N . TYR A 1 168 ? -5.057 0.311 1.542 1.00 95.38 168 TYR A N 1
ATOM 1320 C CA . TYR A 1 168 ? -6.022 -0.653 1.046 1.00 95.38 168 TYR A CA 1
ATOM 1321 C C . TYR A 1 168 ? -5.986 -0.801 -0.465 1.00 95.38 168 TYR A C 1
ATOM 1323 O O . TYR A 1 168 ? -5.527 0.070 -1.204 1.00 95.38 168 TYR A O 1
ATOM 1331 N N . ARG A 1 169 ? -6.516 -1.931 -0.919 1.00 95.50 169 ARG A N 1
ATOM 1332 C CA . ARG A 1 169 ? -6.849 -2.186 -2.311 1.00 95.50 169 ARG A CA 1
ATOM 1333 C C . ARG A 1 169 ? -8.283 -2.678 -2.382 1.00 95.50 169 ARG A C 1
ATOM 1335 O O . ARG A 1 169 ? -8.587 -3.752 -1.872 1.00 95.50 169 ARG A O 1
ATOM 1342 N N . LEU A 1 170 ? -9.151 -1.886 -2.997 1.00 93.81 170 LEU A N 1
ATOM 1343 C CA . LEU A 1 170 ? -10.577 -2.154 -3.143 1.00 93.81 170 LEU A CA 1
ATOM 1344 C C . LEU A 1 170 ? -10.914 -2.271 -4.628 1.00 93.81 170 LEU A C 1
ATOM 1346 O O . LEU A 1 170 ? -10.771 -1.305 -5.370 1.00 93.81 170 LEU A O 1
ATOM 1350 N N . GLU A 1 171 ? -11.319 -3.462 -5.070 1.00 91.06 171 GLU A N 1
ATOM 1351 C CA . GLU A 1 171 ? -11.711 -3.730 -6.466 1.00 91.06 171 GLU A CA 1
ATOM 1352 C C . GLU A 1 171 ? -10.649 -3.287 -7.498 1.00 91.06 171 GLU A C 1
ATOM 1354 O O . GLU A 1 171 ? -10.951 -2.881 -8.617 1.00 91.06 171 GLU A O 1
ATOM 1359 N N . GLY A 1 172 ? -9.369 -3.365 -7.118 1.00 88.88 172 GLY A N 1
ATOM 1360 C CA . GLY A 1 172 ? -8.241 -2.954 -7.959 1.00 88.88 172 GLY A CA 1
ATOM 1361 C C . GLY A 1 172 ? -7.801 -1.497 -7.795 1.00 88.88 172 GLY A C 1
ATOM 1362 O O . GLY A 1 172 ? -6.747 -1.147 -8.318 1.00 88.88 172 GLY A O 1
ATOM 1363 N N . GLN A 1 173 ? -8.538 -0.676 -7.046 1.00 91.19 173 GLN A N 1
ATOM 1364 C CA . GLN A 1 173 ? -8.148 0.692 -6.707 1.00 91.19 173 GLN A CA 1
ATOM 1365 C C . GLN A 1 173 ? -7.352 0.718 -5.404 1.00 91.19 173 GLN A C 1
ATOM 1367 O O . GLN A 1 173 ? -7.788 0.153 -4.402 1.00 91.19 173 GLN A O 1
ATOM 1372 N N . TYR A 1 174 ? -6.199 1.380 -5.414 1.00 92.69 174 TYR A N 1
ATOM 1373 C CA . TYR A 1 174 ? -5.366 1.567 -4.228 1.00 92.69 174 TYR A CA 1
ATOM 1374 C C . TYR A 1 174 ? -5.795 2.811 -3.461 1.00 92.69 174 TYR A C 1
ATOM 1376 O O . TYR A 1 174 ? -6.174 3.810 -4.075 1.00 92.69 174 TYR A O 1
ATOM 1384 N N . GLY A 1 175 ? -5.684 2.766 -2.137 1.00 91.50 175 GLY A N 1
ATOM 1385 C CA . GLY A 1 175 ? -5.825 3.952 -1.318 1.00 91.50 175 GLY A CA 1
ATOM 1386 C C . GLY A 1 175 ? -5.114 3.905 0.015 1.00 91.50 175 GLY A C 1
ATOM 1387 O O . GLY A 1 175 ? -4.574 2.877 0.424 1.00 91.50 175 GLY A O 1
ATOM 1388 N N . VAL A 1 176 ? -5.065 5.075 0.645 1.00 91.06 176 VAL A N 1
ATOM 1389 C CA . VAL A 1 176 ? -4.314 5.320 1.871 1.00 91.06 176 VAL A CA 1
ATOM 1390 C C . VAL A 1 176 ? -4.973 6.435 2.663 1.00 91.06 176 VAL A C 1
ATOM 1392 O O . VAL A 1 176 ? -5.301 7.487 2.118 1.00 91.06 176 VAL A O 1
ATOM 1395 N N . PHE A 1 177 ? -5.095 6.223 3.966 1.00 88.62 177 PHE A N 1
ATOM 1396 C CA . PHE A 1 177 ? -5.404 7.281 4.917 1.00 88.62 177 PHE A CA 1
ATOM 1397 C C . PHE A 1 177 ? -4.567 7.108 6.184 1.00 88.62 177 PHE A C 1
ATOM 1399 O O . PHE A 1 177 ? -4.100 6.011 6.503 1.00 88.62 177 PHE A O 1
ATOM 1406 N N . ALA A 1 178 ? -4.357 8.206 6.903 1.00 88.44 178 ALA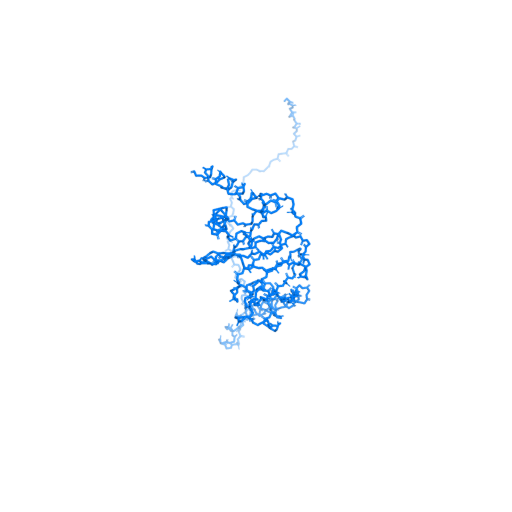 A N 1
ATOM 1407 C CA . ALA A 1 178 ? -3.550 8.245 8.114 1.00 88.44 178 ALA A CA 1
ATOM 1408 C C . ALA A 1 178 ? -4.452 8.503 9.334 1.00 88.44 178 ALA A C 1
ATOM 1410 O O . ALA A 1 178 ? -4.613 9.653 9.738 1.00 88.44 178 ALA A O 1
ATOM 1411 N N . PRO A 1 179 ? -5.066 7.466 9.937 1.00 85.19 179 PRO A N 1
ATOM 1412 C CA . PRO A 1 179 ? -6.048 7.652 11.011 1.00 85.19 179 PRO A CA 1
ATOM 1413 C C . PRO A 1 179 ? -5.472 8.313 12.270 1.00 85.19 179 PRO A C 1
ATOM 1415 O O . PRO A 1 179 ? -6.225 8.848 13.073 1.00 85.19 179 PRO A O 1
ATOM 1418 N N . LEU A 1 180 ? -4.150 8.262 12.459 1.00 85.62 180 LEU A N 1
ATOM 1419 C CA . LEU A 1 180 ? -3.469 8.855 13.614 1.00 85.62 180 LEU A CA 1
ATOM 1420 C C . LEU A 1 180 ? -3.021 10.305 13.380 1.00 85.62 180 LEU A C 1
ATOM 1422 O O . LEU A 1 180 ? -2.556 10.962 14.315 1.00 85.62 180 LEU A O 1
ATOM 1426 N N . ARG A 1 181 ? -3.150 10.806 12.148 1.00 83.00 181 ARG A N 1
ATOM 1427 C CA . ARG A 1 181 ? -2.890 12.203 11.786 1.00 83.00 181 ARG A CA 1
ATOM 1428 C C . ARG A 1 181 ? -4.187 13.005 11.835 1.00 83.00 181 ARG A C 1
ATOM 1430 O O . ARG A 1 181 ? -5.258 12.449 12.075 1.00 83.00 181 ARG A O 1
ATOM 1437 N N . ASP A 1 182 ? -4.096 14.316 11.625 1.00 67.38 182 ASP A N 1
ATOM 1438 C CA . ASP A 1 182 ? -5.302 15.112 11.412 1.00 67.38 182 ASP A CA 1
ATOM 1439 C C . ASP A 1 182 ? -6.032 14.571 10.173 1.00 67.38 182 ASP A C 1
ATOM 1441 O O . ASP A 1 182 ? -5.481 14.500 9.076 1.00 67.38 182 ASP A O 1
ATOM 1445 N N . TYR A 1 183 ? -7.275 14.139 10.395 1.00 54.41 183 TYR A N 1
ATOM 1446 C CA . TYR A 1 183 ? -8.136 13.316 9.531 1.00 54.41 183 TYR A CA 1
ATOM 1447 C C . TYR A 1 183 ? -8.369 13.842 8.096 1.00 54.41 183 TYR A C 1
ATOM 1449 O O . TYR A 1 183 ? -9.018 13.193 7.272 1.00 54.41 183 TYR A O 1
ATOM 1457 N N . THR A 1 184 ? -7.845 15.024 7.782 1.00 54.47 184 THR A N 1
ATOM 1458 C CA . THR A 1 184 ? -7.996 15.731 6.512 1.00 54.47 184 THR A CA 1
ATOM 1459 C C . THR A 1 184 ? -7.024 15.246 5.435 1.00 54.47 184 THR A C 1
ATOM 1461 O O . THR A 1 184 ? -7.289 15.457 4.251 1.00 54.47 184 THR A O 1
ATOM 1464 N N . GLU A 1 185 ? -5.954 14.533 5.786 1.00 55.09 185 GLU A N 1
ATOM 1465 C CA . GLU A 1 185 ? -4.955 14.042 4.828 1.00 55.09 185 GLU A CA 1
ATOM 1466 C C . GLU A 1 185 ? -5.307 12.635 4.304 1.00 55.09 185 GLU A C 1
ATOM 1468 O O . GLU A 1 185 ? -4.820 11.617 4.795 1.00 55.09 185 GLU A O 1
ATOM 1473 N N . SER A 1 186 ? -6.167 12.573 3.281 1.00 59.81 186 SER A N 1
ATOM 1474 C CA . SER A 1 186 ? -6.348 11.373 2.452 1.00 59.81 186 SER A CA 1
ATOM 1475 C C . SER A 1 186 ? -6.017 11.691 1.001 1.00 59.81 186 SER A C 1
ATOM 1477 O O . SER A 1 186 ? -6.410 12.734 0.474 1.00 59.81 186 SER A O 1
ATOM 1479 N N . ALA A 1 187 ? -5.298 10.778 0.351 1.00 59.31 187 ALA A N 1
ATOM 1480 C CA . ALA A 1 187 ? -5.004 10.857 -1.076 1.00 59.31 187 ALA A CA 1
ATOM 1481 C C . ALA A 1 187 ? -6.105 10.209 -1.939 1.00 59.31 187 ALA A C 1
ATOM 1483 O O . ALA A 1 187 ? -5.980 10.181 -3.165 1.00 59.31 187 ALA A O 1
ATOM 1484 N N . THR A 1 188 ? -7.162 9.661 -1.325 1.00 65.62 188 THR A N 1
ATOM 1485 C CA . THR A 1 188 ? -8.158 8.818 -1.998 1.00 65.62 188 THR A CA 1
ATOM 1486 C C . THR A 1 188 ? -9.600 9.269 -1.838 1.00 65.62 188 THR A C 1
ATOM 1488 O O . THR A 1 188 ? -9.922 10.224 -1.137 1.00 65.62 188 THR A O 1
ATOM 1491 N N . SER A 1 189 ? -10.494 8.617 -2.593 1.00 73.56 189 SER A N 1
ATOM 1492 C CA . SER A 1 189 ? -11.924 8.913 -2.545 1.00 73.56 189 SER A CA 1
ATOM 1493 C C . SER A 1 189 ? -12.455 8.704 -1.129 1.00 73.56 189 SER A C 1
ATOM 1495 O O . SER A 1 189 ? -12.446 7.581 -0.623 1.00 73.56 189 SER A O 1
ATOM 1497 N N . ARG A 1 190 ? -13.014 9.768 -0.539 1.00 80.31 190 ARG A N 1
ATOM 1498 C CA . ARG A 1 190 ? -13.606 9.760 0.809 1.00 80.31 190 ARG A CA 1
ATOM 1499 C C . ARG A 1 190 ? -14.634 8.644 1.006 1.00 80.31 190 ARG A C 1
ATOM 1501 O O . ARG A 1 190 ? -14.717 8.055 2.078 1.00 80.31 190 ARG A O 1
ATOM 1508 N N . LYS A 1 191 ? -15.363 8.281 -0.056 1.00 86.88 191 LYS A N 1
ATOM 1509 C CA . LYS A 1 191 ? -16.320 7.165 -0.049 1.00 86.88 191 LYS A CA 1
ATOM 1510 C C . LYS A 1 191 ? -15.650 5.806 0.185 1.00 86.88 191 LYS A C 1
ATOM 1512 O O . LYS A 1 191 ? -16.194 4.977 0.915 1.00 86.88 191 LYS A O 1
ATOM 1517 N N . ASN A 1 192 ? -14.503 5.564 -0.446 1.00 89.69 192 ASN A N 1
ATOM 1518 C CA . ASN A 1 192 ? -13.764 4.314 -0.277 1.00 89.69 192 ASN A CA 1
ATOM 1519 C C . ASN A 1 192 ? -13.149 4.252 1.123 1.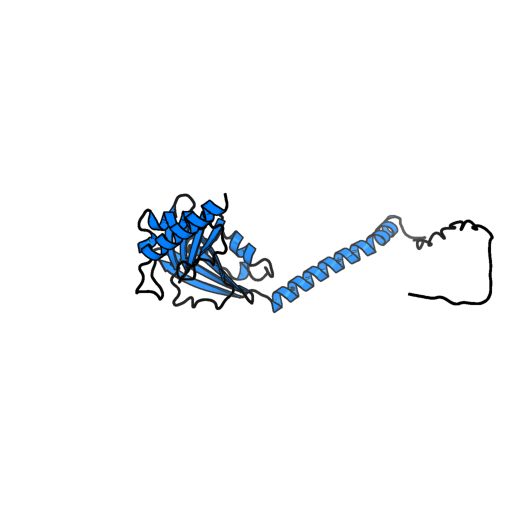00 89.69 192 ASN A C 1
ATOM 1521 O O . ASN A 1 192 ? -13.256 3.218 1.778 1.00 89.69 192 ASN A O 1
ATOM 1525 N N . ASP A 1 193 ? -12.611 5.370 1.615 1.00 89.62 193 ASP A N 1
ATOM 1526 C CA . ASP A 1 193 ? -12.084 5.465 2.979 1.00 89.62 193 ASP A CA 1
ATOM 1527 C C . ASP A 1 193 ? -13.183 5.160 4.010 1.00 89.62 193 ASP A C 1
ATOM 1529 O O . ASP A 1 193 ? -12.995 4.308 4.878 1.00 89.62 193 ASP A O 1
ATOM 1533 N N . LEU A 1 194 ? -14.377 5.749 3.854 1.00 91.31 194 LEU A N 1
ATOM 1534 C CA . LEU A 1 194 ? -15.538 5.477 4.710 1.00 91.31 194 LEU A CA 1
ATOM 1535 C C . LEU A 1 194 ? -15.942 3.997 4.679 1.00 91.31 194 LEU A C 1
ATOM 1537 O O . LEU A 1 194 ? -16.240 3.402 5.717 1.00 91.31 194 LEU A O 1
ATOM 1541 N N . TYR A 1 195 ? -15.948 3.377 3.496 1.00 92.44 195 TYR A N 1
ATOM 1542 C CA . TYR A 1 195 ? -16.231 1.949 3.370 1.00 92.44 195 TYR A CA 1
ATOM 1543 C C . TYR A 1 195 ? -15.206 1.100 4.131 1.00 92.44 195 TYR A C 1
ATOM 1545 O O . TYR A 1 195 ? -15.596 0.188 4.862 1.00 92.44 195 TYR A O 1
ATOM 1553 N N . VAL A 1 196 ? -13.916 1.409 3.992 1.00 93.62 196 VAL A N 1
ATOM 1554 C CA . VAL A 1 196 ? -12.823 0.692 4.662 1.00 93.62 196 VAL A CA 1
ATOM 1555 C C . VAL A 1 196 ? -12.911 0.853 6.177 1.00 93.62 196 VAL A C 1
ATOM 1557 O O . VAL A 1 196 ? -12.853 -0.150 6.887 1.00 93.62 196 VAL A O 1
ATOM 1560 N N . VAL A 1 197 ? -13.146 2.069 6.675 1.00 93.75 197 VAL A N 1
ATOM 1561 C CA . VAL A 1 197 ? -13.365 2.346 8.105 1.00 93.75 197 VAL A CA 1
ATOM 1562 C C . VAL A 1 197 ? -14.519 1.501 8.652 1.00 93.75 197 VAL A C 1
ATOM 1564 O O . VAL A 1 197 ? -14.359 0.802 9.653 1.00 93.75 197 VAL A O 1
ATOM 1567 N N . ARG A 1 198 ? -15.649 1.444 7.938 1.00 94.19 198 ARG A N 1
ATOM 1568 C CA . ARG A 1 198 ? -16.785 0.585 8.308 1.00 94.19 198 ARG A CA 1
ATOM 1569 C C . ARG A 1 198 ? -16.436 -0.905 8.302 1.00 94.19 198 ARG A C 1
ATOM 1571 O O . ARG A 1 198 ? -16.907 -1.636 9.170 1.00 94.19 198 ARG A O 1
ATOM 1578 N N . GLN A 1 199 ? -15.615 -1.382 7.361 1.00 94.81 199 GLN A N 1
ATOM 1579 C CA . GLN A 1 199 ? -15.157 -2.781 7.365 1.00 94.81 199 GLN A CA 1
ATOM 1580 C C . GLN A 1 199 ? -14.210 -3.093 8.529 1.00 94.81 199 GLN A C 1
ATOM 1582 O O . GLN A 1 199 ? -14.226 -4.217 9.040 1.00 94.81 199 GLN A O 1
ATOM 1587 N N . LEU A 1 200 ? -13.403 -2.120 8.959 1.00 94.75 200 LEU A N 1
ATOM 1588 C CA . LEU A 1 200 ? -12.556 -2.266 10.138 1.00 94.75 200 LEU A CA 1
ATOM 1589 C C . LEU A 1 200 ? -13.402 -2.367 11.416 1.00 94.75 200 LEU A C 1
ATOM 1591 O O . LEU A 1 200 ? -13.147 -3.251 12.231 1.00 94.75 200 LEU A O 1
ATOM 1595 N N . LEU A 1 201 ? -14.449 -1.544 11.541 1.00 94.75 201 LEU A N 1
ATOM 1596 C CA . LEU A 1 201 ? -15.368 -1.532 12.688 1.00 94.75 201 LEU A CA 1
ATOM 1597 C C . LEU A 1 201 ? -16.306 -2.754 12.751 1.00 94.75 201 LEU A C 1
ATOM 1599 O O . LEU A 1 201 ? -16.614 -3.233 13.836 1.00 94.75 201 LEU A O 1
ATOM 1603 N N . LYS A 1 202 ? -16.768 -3.286 11.610 1.00 90.19 202 LYS A N 1
ATOM 1604 C CA . LYS A 1 202 ? -17.849 -4.294 11.551 1.00 90.19 202 LYS A CA 1
ATOM 1605 C C . LYS A 1 202 ? -17.501 -5.679 12.119 1.00 90.19 202 LYS A C 1
ATOM 1607 O O . LYS A 1 202 ? -18.411 -6.397 12.520 1.00 90.19 202 LYS A O 1
ATOM 1612 N N . ASN A 1 203 ? -16.231 -6.077 12.107 1.00 82.44 203 ASN A N 1
ATOM 1613 C CA . ASN A 1 203 ? -15.800 -7.433 12.486 1.00 82.44 203 ASN A CA 1
ATOM 1614 C C . ASN A 1 203 ? -14.626 -7.421 13.475 1.00 82.44 203 ASN A C 1
ATOM 1616 O O . ASN A 1 203 ? -13.810 -8.339 13.454 1.00 82.44 203 ASN A O 1
ATOM 1620 N N . ASP A 1 204 ? -14.473 -6.340 14.239 1.00 90.00 204 ASP A N 1
ATOM 1621 C CA . ASP A 1 204 ? -13.346 -6.148 15.159 1.00 90.00 204 ASP A CA 1
ATOM 1622 C C . ASP A 1 204 ? -11.961 -6.271 14.494 1.00 90.00 204 ASP A C 1
ATOM 1624 O O . ASP A 1 204 ? -10.937 -6.475 15.138 1.00 90.00 204 ASP A O 1
ATOM 1628 N N . ASN A 1 205 ? -11.896 -6.073 13.171 1.00 91.38 205 ASN A N 1
ATOM 1629 C CA . ASN A 1 205 ? -10.641 -6.086 12.413 1.00 91.38 205 ASN A CA 1
ATOM 1630 C C . ASN A 1 205 ? -9.684 -4.976 12.879 1.00 91.38 205 ASN A C 1
ATOM 1632 O O . ASN A 1 205 ? -8.470 -5.102 12.720 1.00 91.38 205 ASN A O 1
ATOM 1636 N N . TRP A 1 206 ? -10.232 -3.904 13.458 1.00 92.75 206 TRP A N 1
ATOM 1637 C CA . TRP A 1 206 ? -9.481 -2.823 14.088 1.00 92.75 206 TRP A CA 1
ATOM 1638 C C . TRP A 1 206 ? -8.599 -3.305 15.253 1.00 92.75 206 TRP A C 1
ATOM 1640 O O . TRP A 1 206 ? -7.553 -2.708 15.480 1.00 92.75 206 TRP A O 1
ATOM 1650 N N . GLU A 1 207 ? -8.943 -4.400 15.944 1.00 93.06 207 GLU A N 1
ATOM 1651 C CA . GLU A 1 207 ? -8.159 -4.924 17.079 1.00 93.06 207 GLU A CA 1
ATOM 1652 C C . GLU A 1 207 ? -6.765 -5.406 16.668 1.00 93.06 207 GLU A C 1
ATOM 1654 O O . GLU A 1 207 ? -5.845 -5.462 17.483 1.00 93.06 207 GLU A O 1
ATOM 1659 N N . LYS A 1 208 ? -6.587 -5.754 15.389 1.00 91.25 208 LYS A N 1
ATOM 1660 C CA . LYS A 1 208 ? -5.287 -6.170 14.859 1.00 91.25 208 LYS A CA 1
ATOM 1661 C C . LYS A 1 208 ? -4.325 -5.001 14.685 1.00 91.25 208 LYS A C 1
ATOM 1663 O O . LYS A 1 208 ? -3.131 -5.263 14.535 1.00 91.25 208 LYS A O 1
ATOM 1668 N N . PHE A 1 209 ? -4.828 -3.767 14.651 1.00 93.12 209 PHE A N 1
ATOM 1669 C CA . PHE A 1 209 ? -4.015 -2.580 14.444 1.00 93.12 209 PHE A CA 1
ATOM 1670 C C . PHE A 1 209 ? -3.132 -2.322 15.664 1.00 93.12 209 PHE A C 1
ATOM 1672 O O . PHE A 1 209 ? -3.605 -2.214 16.795 1.00 93.12 209 PHE A O 1
ATOM 1679 N N . GLU A 1 210 ? -1.833 -2.204 15.428 1.00 92.25 210 GLU A N 1
ATOM 1680 C CA . GLU A 1 210 ? -0.847 -1.969 16.476 1.00 92.25 210 GLU A CA 1
ATOM 1681 C C . GLU A 1 210 ? -0.547 -0.477 16.580 1.00 92.25 210 GLU A C 1
ATOM 1683 O O . GLU A 1 210 ? 0.057 0.099 15.680 1.00 92.25 210 GLU A O 1
ATOM 1688 N N . MET A 1 211 ? -0.965 0.159 17.676 1.00 90.06 211 MET A N 1
ATOM 1689 C CA . MET A 1 211 ? -0.753 1.594 17.888 1.00 90.06 211 MET A CA 1
ATOM 1690 C C . MET A 1 211 ? 0.753 1.920 17.979 1.00 90.06 211 MET A C 1
ATOM 1692 O O . MET A 1 211 ? 1.396 1.503 18.944 1.00 90.06 211 MET A O 1
ATOM 1696 N N . PRO A 1 212 ? 1.326 2.691 17.031 1.00 83.81 212 PRO A N 1
ATOM 1697 C CA . PRO A 1 212 ? 2.770 2.912 16.967 1.00 83.81 212 PRO A CA 1
ATOM 1698 C C . PRO A 1 212 ? 3.289 3.919 18.007 1.00 83.81 212 PRO A C 1
ATOM 1700 O O . PRO A 1 212 ? 4.421 3.785 18.462 1.00 83.81 212 PRO A O 1
ATOM 1703 N N . TYR A 1 213 ? 2.496 4.933 18.388 1.00 81.56 213 TYR A N 1
ATOM 1704 C CA . TYR A 1 213 ? 2.946 5.985 19.322 1.00 81.56 213 TYR A CA 1
ATOM 1705 C C . TYR A 1 213 ? 1.865 6.605 20.233 1.00 81.56 213 TYR A C 1
ATOM 1707 O O . TYR A 1 213 ? 2.226 7.241 21.221 1.00 81.56 213 TYR A O 1
ATOM 1715 N N . ARG A 1 214 ? 0.562 6.425 19.962 1.00 76.62 214 ARG A N 1
ATOM 1716 C CA . ARG A 1 214 ? -0.539 6.927 20.817 1.00 76.62 214 ARG A CA 1
ATOM 1717 C C . ARG A 1 214 ? -1.176 5.800 21.624 1.00 76.62 214 ARG A C 1
ATOM 1719 O O . ARG A 1 214 ? -2.183 5.235 21.219 1.00 76.62 214 ARG A O 1
ATOM 1726 N N . THR A 1 215 ? -0.555 5.411 22.732 1.00 75.06 215 THR A N 1
ATOM 1727 C CA . THR A 1 215 ? -1.047 4.301 23.573 1.00 75.06 215 THR A CA 1
ATOM 1728 C C . THR A 1 215 ? -2.128 4.718 24.573 1.00 75.06 215 THR A C 1
ATOM 1730 O O . THR A 1 215 ? -2.709 3.867 25.243 1.00 75.06 215 THR A O 1
ATOM 1733 N N . ASP A 1 216 ? -2.391 6.017 24.685 1.00 80.25 216 ASP A N 1
ATOM 1734 C CA . ASP A 1 216 ? -3.417 6.631 25.524 1.00 80.25 216 ASP A CA 1
ATOM 1735 C C . ASP A 1 216 ? -4.795 6.704 24.848 1.00 80.25 216 ASP A C 1
ATOM 1737 O O . ASP A 1 216 ? -5.808 6.822 25.539 1.00 80.25 216 ASP A O 1
ATOM 1741 N N . GLU A 1 217 ? -4.844 6.592 23.520 1.00 82.94 217 GLU A N 1
ATOM 1742 C CA . GLU A 1 217 ? -6.078 6.561 22.735 1.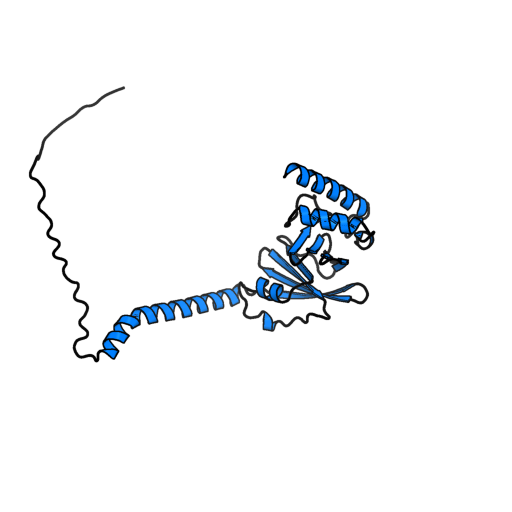00 82.94 217 GLU A CA 1
ATOM 1743 C C . GLU A 1 217 ? -6.453 5.130 22.318 1.00 82.94 217 GLU A C 1
ATOM 1745 O O . GLU A 1 217 ? -5.597 4.283 22.054 1.00 82.94 217 GLU A O 1
ATOM 1750 N N . ASN A 1 218 ? -7.757 4.862 22.206 1.00 88.06 218 ASN A N 1
ATOM 1751 C CA . ASN A 1 218 ? -8.256 3.624 21.618 1.00 88.06 218 ASN A CA 1
ATOM 1752 C C . ASN A 1 218 ? -8.429 3.806 20.105 1.00 88.06 218 ASN A C 1
ATOM 1754 O O . ASN A 1 218 ? -9.140 4.710 19.663 1.00 88.06 218 ASN A O 1
ATOM 1758 N N . PHE A 1 219 ? -7.829 2.917 19.309 1.00 91.25 219 PHE A N 1
ATOM 1759 C CA . PHE A 1 219 ? -7.959 2.948 17.853 1.00 91.25 219 PHE A CA 1
ATOM 1760 C C . PHE A 1 219 ? -9.417 2.888 17.379 1.00 91.25 219 PHE A C 1
ATOM 1762 O O . PHE A 1 219 ? -9.779 3.548 16.407 1.00 91.25 219 PHE A O 1
ATOM 1769 N N . ARG A 1 220 ? -10.285 2.167 18.097 1.00 93.25 220 ARG A N 1
ATOM 1770 C CA . ARG A 1 220 ? -11.723 2.134 17.818 1.00 93.25 220 ARG A CA 1
ATOM 1771 C C . ARG A 1 220 ? -12.353 3.524 17.893 1.00 93.25 220 ARG A C 1
ATOM 1773 O O . ARG A 1 220 ? -13.071 3.902 16.976 1.00 93.25 220 ARG A O 1
ATOM 1780 N N . ASP A 1 221 ? -12.046 4.295 18.933 1.00 91.69 221 ASP A N 1
ATOM 1781 C CA . ASP A 1 221 ? -12.609 5.638 19.120 1.00 91.69 221 ASP A CA 1
ATOM 1782 C C . ASP A 1 221 ? -12.123 6.601 18.022 1.00 91.69 221 ASP A C 1
ATOM 1784 O O . ASP A 1 221 ? -12.860 7.487 17.587 1.00 91.69 221 ASP A O 1
ATOM 1788 N N . ILE A 1 222 ? -10.884 6.420 17.551 1.00 90.75 222 ILE A N 1
ATOM 1789 C CA . ILE A 1 222 ? -10.323 7.153 16.406 1.00 90.75 222 ILE A CA 1
ATOM 1790 C C . ILE A 1 222 ? -11.103 6.812 15.128 1.00 90.75 222 ILE A C 1
ATOM 1792 O O . ILE A 1 222 ? -11.523 7.715 14.403 1.00 90.75 222 ILE A O 1
ATOM 1796 N N . LEU A 1 223 ? -11.348 5.524 14.868 1.00 92.62 223 LEU A N 1
ATOM 1797 C CA . LEU A 1 223 ? -12.122 5.079 13.707 1.00 92.62 223 LEU A CA 1
ATOM 1798 C C . LEU A 1 223 ? -13.579 5.557 13.746 1.00 92.62 223 LEU A C 1
ATOM 1800 O O . LEU A 1 223 ? -14.100 5.947 12.707 1.00 92.62 223 LEU A O 1
ATOM 1804 N N . GLU A 1 224 ? -14.230 5.576 14.911 1.00 92.62 224 GLU A N 1
ATOM 1805 C CA . GLU A 1 224 ? -15.606 6.078 15.055 1.00 92.62 224 GLU A CA 1
ATOM 1806 C C . GLU A 1 224 ? -15.701 7.585 14.766 1.00 92.62 224 GLU A C 1
ATOM 1808 O O . GLU A 1 224 ? -16.618 8.034 14.073 1.00 92.62 224 GLU A O 1
ATOM 1813 N N . LYS A 1 225 ? -14.725 8.380 15.230 1.00 89.88 225 LYS A N 1
ATOM 1814 C CA . LYS A 1 225 ? -14.631 9.810 14.882 1.00 89.88 225 LYS A CA 1
ATOM 1815 C C . LYS A 1 225 ? -14.421 10.007 13.381 1.00 89.88 225 LYS A C 1
ATOM 1817 O O . LYS A 1 225 ? -15.052 10.881 12.787 1.00 89.88 225 LYS A O 1
ATOM 1822 N N . LEU A 1 226 ? -13.554 9.193 12.778 1.00 89.44 226 LEU A N 1
ATOM 1823 C CA . LEU A 1 226 ? -13.271 9.236 11.346 1.00 89.44 226 LEU A CA 1
ATOM 1824 C C . LEU A 1 226 ? -14.495 8.840 10.514 1.00 89.44 226 LEU A C 1
ATOM 1826 O O . LEU A 1 226 ? -14.792 9.506 9.527 1.00 89.44 226 LEU A O 1
ATOM 1830 N N . GLU A 1 227 ? -15.236 7.806 10.925 1.00 91.69 227 GLU A N 1
ATOM 1831 C CA . GLU A 1 227 ? -16.493 7.416 10.282 1.00 91.69 227 GLU A CA 1
ATOM 1832 C C . GLU A 1 227 ? -17.482 8.582 10.282 1.00 91.69 227 GLU A C 1
ATOM 1834 O O . GLU A 1 227 ? -17.999 8.939 9.227 1.00 91.69 227 GLU A O 1
ATOM 1839 N N . TRP A 1 228 ? -17.711 9.202 11.444 1.00 89.62 228 TRP A N 1
ATOM 1840 C CA . TRP A 1 228 ? -18.643 10.322 11.571 1.00 89.62 228 TRP A CA 1
ATOM 1841 C C . TRP A 1 228 ? -18.241 11.518 10.698 1.00 89.62 228 TRP A C 1
ATOM 1843 O O . TRP A 1 228 ? -19.091 12.120 10.038 1.00 89.62 228 TRP A O 1
ATOM 1853 N N . HIS A 1 229 ? -16.948 11.845 10.666 1.00 86.62 229 HIS A N 1
ATOM 1854 C CA . HIS A 1 229 ? -16.425 12.932 9.845 1.00 86.62 229 HIS A CA 1
ATOM 1855 C C . HIS A 1 229 ? -16.631 12.663 8.348 1.00 86.62 229 HIS A C 1
ATOM 1857 O O . HIS A 1 229 ? -17.214 13.497 7.658 1.00 86.62 229 HIS A O 1
ATOM 1863 N N . LEU A 1 230 ? -16.234 11.481 7.867 1.00 86.69 230 LEU A N 1
ATOM 1864 C CA . LEU A 1 230 ? -16.363 11.102 6.456 1.00 86.69 230 LEU A CA 1
ATOM 1865 C C . LEU A 1 230 ? -17.826 10.965 6.011 1.00 86.69 230 LEU A C 1
ATOM 1867 O O . LEU A 1 230 ? -18.155 11.300 4.875 1.00 86.69 230 LEU A O 1
ATOM 1871 N N . ASP A 1 231 ? -18.708 10.469 6.882 1.00 86.75 231 ASP A N 1
ATOM 1872 C CA . ASP A 1 231 ? -20.142 10.357 6.594 1.00 86.75 231 ASP A CA 1
ATOM 1873 C C . ASP A 1 231 ? -20.795 11.744 6.493 1.00 86.75 231 ASP A C 1
ATOM 1875 O O . ASP A 1 231 ? -21.627 11.964 5.617 1.00 86.75 231 ASP A O 1
ATOM 1879 N N . THR A 1 232 ? -20.365 12.703 7.323 1.00 82.81 232 THR A N 1
ATOM 1880 C CA . THR A 1 232 ? -20.848 14.093 7.266 1.00 82.81 232 THR A CA 1
ATOM 1881 C C . THR A 1 232 ? -20.399 14.791 5.982 1.00 82.81 232 THR A C 1
ATOM 1883 O O . THR A 1 232 ? -21.238 15.354 5.284 1.00 82.81 232 THR A O 1
ATOM 1886 N N . GLU A 1 233 ? -19.113 14.699 5.620 1.00 74.56 233 GLU A N 1
ATOM 1887 C CA . GLU A 1 233 ? -18.603 15.266 4.359 1.00 74.56 233 GLU A CA 1
ATOM 1888 C C . GLU A 1 233 ? -19.324 14.670 3.139 1.00 74.56 233 GLU A C 1
ATOM 1890 O O . GLU A 1 233 ? -19.712 15.389 2.222 1.00 74.56 233 GLU A O 1
ATOM 1895 N N . TYR A 1 234 ? -19.590 13.359 3.147 1.00 64.88 234 TYR A N 1
ATOM 1896 C CA . TYR A 1 234 ? -20.280 12.697 2.039 1.00 64.88 234 TYR A CA 1
ATOM 1897 C C . TYR A 1 234 ? -21.739 13.146 1.857 1.00 64.88 234 TYR A C 1
ATOM 1899 O O . TYR A 1 234 ? -22.266 13.073 0.747 1.00 64.88 234 TYR A O 1
ATOM 1907 N N . VAL A 1 235 ? -22.408 13.577 2.930 1.00 61.72 235 VAL A N 1
ATOM 1908 C CA . VAL A 1 235 ? -23.779 14.107 2.867 1.00 61.72 235 VAL A CA 1
ATOM 1909 C C . VAL A 1 235 ? -23.800 15.542 2.335 1.00 61.72 235 VAL A C 1
ATOM 1911 O O . VAL A 1 235 ? -24.771 15.919 1.684 1.00 61.72 235 VAL A O 1
ATOM 1914 N N . GLU A 1 236 ? -22.752 16.330 2.576 1.00 58.75 236 GLU A N 1
ATOM 1915 C CA . GLU A 1 236 ? -22.640 17.705 2.066 1.00 58.75 236 GLU A CA 1
ATOM 1916 C C . GLU A 1 236 ? -22.293 17.769 0.566 1.00 58.75 236 GLU A C 1
ATOM 1918 O O . GLU A 1 236 ? -22.657 18.737 -0.100 1.00 58.75 236 GLU A O 1
ATOM 1923 N N . ASP A 1 237 ? -21.660 16.724 0.022 1.00 54.75 237 ASP A N 1
ATOM 1924 C CA . ASP A 1 237 ? -21.265 16.613 -1.393 1.00 54.75 237 ASP A CA 1
ATOM 1925 C C . ASP A 1 237 ? -22.366 16.051 -2.338 1.00 54.75 237 ASP A C 1
ATOM 1927 O O . ASP A 1 237 ? -22.104 15.846 -3.531 1.00 54.75 237 ASP A O 1
ATOM 1931 N N . GLN A 1 238 ? -23.585 15.780 -1.841 1.00 48.22 238 GLN A N 1
ATOM 1932 C CA . GLN A 1 238 ? -24.753 15.315 -2.629 1.00 48.22 238 GLN A CA 1
ATOM 1933 C C . GLN A 1 238 ? -25.735 16.438 -2.979 1.00 48.22 238 GLN A C 1
ATOM 1935 O O . GLN A 1 238 ? -26.257 16.400 -4.121 1.00 48.22 238 GLN A O 1
#

Sequence (238 aa):
MDELKETKTTPEENTPPAEITETAETQADGEYTGMSKKKAAFLKVLPMLIVLACTGLFAWGIKTIIGIFYAPHDEVFTKTDGETQYTIVKCYQNPSSYFYVYNSDAFVFNEADYDNVAGEHNDAHLTRVPEVYFVLNETAPDMETTTVKLLAEGNGLKVFQFGEFVLYRLEGQYGVFAPLRDYTESATSRKNDLYVVRQLLKNDNWEKFEMPYRTDENFRDILEKLEWHLDTEYVEDQ